Protein AF-A0A0E3PQ70-F1 (afdb_monomer_lite)

Secondary structure (DSSP, 8-state):
--HHHHHHHHHH-HHHHHHHHHHHHHHHHHHHHHHHHHHHHHHHHHHHHHHHHHHHHHHHHHHHHHHHHHHHHHHHHHHHHHHHHHHHHHHHHHHHHHHHHHHHHHHHHHHHHHHHHHTTSPPPS--------------------S-SSTTSPP---PPPSS-S--------B-TTT--B-TTSPP-----------------------EEE-TTT--EEEPPPPTTS----S----------------PPP-----------

Organism: NCBI:txid1434118

Radius of gyration: 47.52 Å; chains: 1; bounding box: 136×73×127 Å

Foldseek 3Di:
DDPVVVVVVCVVCVPVVVVVVVVVVVVVVVVVVVVVVVVVVVVVVVVVVVVVVVVVVVVVVVVVVVVVVVVVVVVVVVVVVVVVVVVVVVVVVVVVVVVVVVVVVVVVVVVVVVVVVVVPPDDPDDDDDDDDDDDDDDDDDPPDDPDDDPPDDDDDPDDDPDDPDDDDDADQADPPPRDGCRPPDDPDDDDDDDDDDDDDDDDDDDDWDWDQDPPPRDIDIGDDDPVDDDPPDPPPDPDDDDDDDDDDDDDDDDDDDDDDDDD

Sequence (263 aa):
MKREEILTLYHSNPDSIASYIEDFEFRYKALEFRYKVLEFRYKVLEFRYKVLESQNIEFRERISELESQVKFKDARIEALESQVKYKDARIEALESQAIEFQERINELESLLNQNIQSNKKPPSTGTFIEKKPKTGSSQEGSSKRPGGQKGHPGSTLNQVEDPDEIIFHRLHKCRCCGRNIEESEAIGYKTRQEFNIVVMRKVTEHRAEIKKCPYCNCKNKADFPKSKLRWRTPLQATGYVRATAQNSVEVDNNPKQLSLSRN

InterPro domains:
  IPR045618 Domain of unknown function DUF6444 [PF20042] (88-156)
  IPR052344 Transposase-related protein [PTHR33678] (87-227)

Structure (mmCIF, N/CA/C/O backbone):
data_AF-A0A0E3PQ70-F1
#
_entry.id   AF-A0A0E3PQ70-F1
#
loop_
_atom_site.group_PDB
_atom_site.id
_atom_site.type_symbol
_atom_site.label_atom_id
_atom_site.label_alt_id
_atom_site.label_comp_id
_atom_site.label_asym_id
_atom_site.label_entity_id
_atom_site.label_seq_id
_atom_site.pdbx_PDB_ins_code
_atom_site.Cartn_x
_atom_site.Cartn_y
_atom_site.Cartn_z
_atom_site.occupancy
_atom_site.B_iso_or_equiv
_atom_site.auth_seq_id
_atom_site.auth_comp_id
_atom_site.auth_asym_id
_atom_site.auth_atom_id
_atom_site.pdbx_PDB_model_num
ATOM 1 N N . MET A 1 1 ? 64.245 -0.317 -41.677 1.00 56.38 1 MET A N 1
ATOM 2 C CA . MET A 1 1 ? 64.470 -1.035 -42.948 1.00 56.38 1 MET A CA 1
ATOM 3 C C . MET A 1 1 ? 64.709 -0.007 -44.033 1.00 56.38 1 MET A C 1
ATOM 5 O O . MET A 1 1 ? 63.913 0.922 -44.145 1.00 56.38 1 MET A O 1
ATOM 9 N N . LYS A 1 2 ? 65.828 -0.102 -44.753 1.00 76.38 2 LYS A N 1
ATOM 10 C CA . LYS A 1 2 ? 66.141 0.825 -45.852 1.00 76.38 2 LYS A CA 1
ATOM 11 C C . LYS A 1 2 ? 65.307 0.442 -47.084 1.00 76.38 2 LYS A C 1
ATOM 13 O O . LYS A 1 2 ? 64.963 -0.721 -47.259 1.00 76.38 2 LYS A O 1
ATOM 18 N N . ARG A 1 3 ? 64.968 1.414 -47.940 1.00 75.75 3 ARG A N 1
ATOM 19 C CA . ARG A 1 3 ? 64.109 1.229 -49.134 1.00 75.75 3 ARG A CA 1
ATOM 20 C C . ARG A 1 3 ? 64.567 0.076 -50.037 1.00 75.75 3 ARG A C 1
ATOM 22 O O . ARG A 1 3 ? 63.737 -0.644 -50.576 1.00 75.75 3 ARG A O 1
ATOM 29 N N . GLU A 1 4 ? 65.876 -0.097 -50.173 1.00 77.38 4 GLU A N 1
ATOM 30 C CA . GLU A 1 4 ? 66.473 -1.122 -51.033 1.00 77.38 4 GLU A CA 1
ATOM 31 C C . GLU A 1 4 ? 66.257 -2.545 -50.493 1.00 77.38 4 GLU A C 1
ATOM 33 O O . GLU A 1 4 ? 65.966 -3.447 -51.269 1.00 77.38 4 GLU A O 1
ATOM 38 N N . GLU A 1 5 ? 66.275 -2.737 -49.170 1.00 70.94 5 GLU A N 1
ATOM 39 C CA . GLU A 1 5 ? 66.019 -4.032 -48.510 1.00 70.94 5 GLU A CA 1
ATOM 40 C C . GLU A 1 5 ? 64.545 -4.461 -48.622 1.00 70.94 5 GLU A C 1
ATOM 42 O O . GLU A 1 5 ? 64.228 -5.646 -48.675 1.00 70.94 5 GLU A O 1
ATOM 47 N N . ILE A 1 6 ? 63.625 -3.492 -48.671 1.00 68.19 6 ILE A N 1
ATOM 48 C CA . ILE A 1 6 ? 62.189 -3.743 -48.868 1.00 68.19 6 ILE A CA 1
ATOM 49 C C . ILE A 1 6 ? 61.919 -4.216 -50.299 1.00 68.19 6 ILE A C 1
ATOM 51 O O . ILE A 1 6 ? 61.139 -5.142 -50.506 1.00 68.19 6 ILE A O 1
ATOM 55 N N . LEU A 1 7 ? 62.570 -3.594 -51.285 1.00 70.62 7 LEU A N 1
ATOM 56 C CA . LEU A 1 7 ? 62.390 -3.921 -52.700 1.00 70.62 7 LEU A CA 1
ATOM 57 C C . LEU A 1 7 ? 62.962 -5.300 -53.051 1.00 70.62 7 LEU A C 1
ATOM 59 O O . LEU A 1 7 ? 62.340 -6.041 -53.810 1.00 70.62 7 LEU A O 1
ATOM 63 N N . THR A 1 8 ? 64.100 -5.686 -52.466 1.00 71.62 8 THR A N 1
ATOM 64 C CA . THR A 1 8 ? 64.669 -7.029 -52.665 1.00 71.62 8 THR A CA 1
ATOM 65 C C . THR A 1 8 ? 63.776 -8.121 -52.074 1.00 71.62 8 THR A C 1
ATOM 67 O O . THR A 1 8 ? 63.528 -9.127 -52.738 1.00 71.62 8 THR A O 1
ATOM 70 N N . LEU A 1 9 ? 63.213 -7.915 -50.879 1.00 65.19 9 LEU A N 1
ATOM 71 C CA . LEU A 1 9 ? 62.226 -8.825 -50.282 1.00 65.19 9 LEU A CA 1
ATOM 72 C C . LEU A 1 9 ? 60.923 -8.900 -51.098 1.00 65.19 9 LEU A C 1
ATOM 74 O O . LEU A 1 9 ? 60.371 -9.987 -51.262 1.00 65.19 9 LEU A O 1
ATOM 78 N N . TYR A 1 10 ? 60.475 -7.774 -51.662 1.00 67.94 10 TYR A N 1
ATOM 79 C CA . TYR A 1 10 ? 59.279 -7.696 -52.507 1.00 67.94 10 TYR A CA 1
ATOM 80 C C . TYR A 1 10 ? 59.408 -8.506 -53.803 1.00 67.94 10 TYR A C 1
ATOM 82 O O . TYR A 1 10 ? 58.489 -9.228 -54.180 1.00 67.94 10 TYR A O 1
ATOM 90 N N . HIS A 1 11 ? 60.569 -8.445 -54.457 1.00 73.19 11 HIS A N 1
ATOM 91 C CA . HIS A 1 11 ? 60.837 -9.218 -55.672 1.00 73.19 11 HIS A CA 1
ATOM 92 C C . HIS A 1 11 ? 61.123 -10.705 -55.411 1.00 73.19 11 HIS A C 1
ATOM 94 O O . HIS A 1 11 ? 60.985 -11.511 -56.326 1.00 73.19 11 HIS A O 1
ATOM 100 N N . SER A 1 12 ? 61.492 -11.077 -54.181 1.00 75.69 12 SER A N 1
ATOM 101 C CA . SER A 1 12 ? 61.818 -12.464 -53.814 1.00 75.69 12 SER A CA 1
ATOM 102 C C . SER A 1 12 ? 60.594 -13.307 -53.436 1.00 75.69 12 SER A C 1
ATOM 104 O O . SER A 1 12 ? 60.670 -14.529 -53.489 1.00 75.69 12 SER A O 1
ATOM 106 N N . ASN A 1 13 ? 59.487 -12.681 -53.016 1.00 78.25 13 ASN A N 1
ATOM 107 C CA . ASN A 1 13 ? 58.268 -13.378 -52.575 1.00 78.25 13 ASN A CA 1
ATOM 108 C C . ASN A 1 13 ? 56.984 -12.533 -52.790 1.00 78.25 13 ASN A C 1
ATOM 110 O O . ASN A 1 13 ? 56.260 -12.240 -51.832 1.00 78.25 13 ASN A O 1
ATOM 114 N N . PRO A 1 14 ? 56.678 -12.120 -54.035 1.00 78.00 14 PRO A N 1
ATOM 115 C CA . PRO A 1 14 ? 55.556 -11.223 -54.327 1.00 78.00 14 PRO A CA 1
ATOM 116 C C . PRO A 1 14 ? 54.187 -11.825 -53.964 1.00 78.00 14 PRO A C 1
ATOM 118 O O . PRO A 1 14 ? 53.350 -11.121 -53.401 1.00 78.00 14 PRO A O 1
ATOM 121 N N . ASP A 1 15 ? 53.982 -13.127 -54.190 1.00 81.94 15 ASP A N 1
ATOM 122 C CA . ASP A 1 15 ? 52.704 -13.808 -53.919 1.00 81.94 15 ASP A CA 1
ATOM 123 C C . ASP A 1 15 ? 52.388 -13.893 -52.418 1.00 81.94 15 ASP A C 1
ATOM 125 O O . ASP A 1 15 ? 51.246 -13.721 -51.994 1.00 81.94 15 ASP A O 1
ATOM 129 N N . SER A 1 16 ? 53.416 -14.102 -51.589 1.00 82.44 16 SER A N 1
ATOM 130 C CA . SER A 1 16 ? 53.280 -14.115 -50.128 1.00 82.44 16 SER A CA 1
ATOM 131 C C . SER A 1 16 ? 52.869 -12.736 -49.607 1.00 82.44 16 SER A C 1
ATOM 133 O O . SER A 1 16 ? 51.944 -12.614 -48.807 1.00 82.44 16 SER A O 1
ATOM 135 N N . ILE A 1 17 ? 53.496 -11.673 -50.123 1.00 82.38 17 ILE A N 1
ATOM 136 C CA . ILE A 1 17 ? 53.169 -10.289 -49.755 1.00 82.38 17 ILE A CA 1
ATOM 137 C C . ILE A 1 17 ? 51.755 -9.916 -50.216 1.00 82.38 17 ILE A C 1
ATOM 139 O O . ILE A 1 17 ? 51.023 -9.296 -49.446 1.00 82.38 17 ILE A O 1
ATOM 143 N N . ALA A 1 18 ? 51.346 -10.324 -51.421 1.00 82.81 18 ALA A N 1
ATOM 144 C CA . ALA A 1 18 ? 49.982 -10.129 -51.909 1.00 82.81 18 ALA A CA 1
ATOM 145 C C . ALA A 1 18 ? 48.948 -10.829 -51.008 1.00 82.81 18 ALA A C 1
ATOM 147 O O . ALA A 1 18 ? 47.982 -10.196 -50.586 1.00 82.81 18 ALA A O 1
ATOM 148 N N . SER A 1 19 ? 49.200 -12.083 -50.613 1.00 86.06 19 SER A N 1
ATOM 149 C CA . SER A 1 19 ? 48.334 -12.829 -49.690 1.00 86.06 19 SER A CA 1
ATOM 150 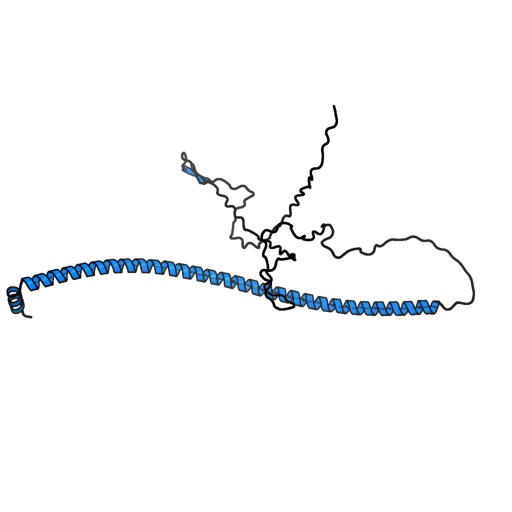C C . SER A 1 19 ? 48.220 -12.164 -48.312 1.00 86.06 19 SER A C 1
ATOM 152 O O . SER A 1 19 ? 47.121 -12.074 -47.761 1.00 86.06 19 SER A O 1
ATOM 154 N N . TYR A 1 20 ? 49.322 -11.638 -47.764 1.00 88.62 20 TYR A N 1
ATOM 155 C CA . TYR A 1 20 ? 49.274 -10.869 -46.517 1.00 88.62 20 TYR A CA 1
ATOM 156 C C . TYR A 1 20 ? 48.443 -9.593 -46.661 1.00 88.62 20 TYR A C 1
ATOM 158 O O . TYR A 1 20 ? 47.670 -9.277 -45.760 1.00 88.62 20 TYR A O 1
ATOM 166 N N . ILE A 1 21 ? 48.581 -8.861 -47.770 1.00 87.75 21 ILE A N 1
ATOM 167 C CA . ILE A 1 21 ? 47.795 -7.646 -48.027 1.00 87.75 21 ILE A CA 1
ATOM 168 C C . ILE A 1 21 ? 46.300 -7.982 -48.104 1.00 87.75 21 ILE A C 1
ATOM 170 O O . ILE A 1 21 ? 45.506 -7.323 -47.435 1.00 87.75 21 ILE A O 1
ATOM 174 N N . GLU A 1 22 ? 45.919 -9.034 -48.831 1.00 90.50 22 GLU A N 1
ATOM 175 C CA . GLU A 1 22 ? 44.524 -9.487 -48.920 1.00 90.50 22 GLU A CA 1
ATOM 176 C C . GLU A 1 22 ? 43.950 -9.898 -47.551 1.00 90.50 22 GLU A C 1
ATOM 178 O O . GLU A 1 22 ? 42.831 -9.509 -47.201 1.00 90.50 22 GLU A O 1
ATOM 183 N N . ASP A 1 23 ? 44.720 -10.624 -46.732 1.00 94.06 23 ASP A N 1
ATOM 184 C CA . ASP A 1 23 ? 44.327 -10.974 -45.359 1.00 94.06 23 ASP A CA 1
ATOM 185 C C . ASP A 1 23 ? 44.177 -9.722 -44.475 1.00 94.06 23 ASP A C 1
ATOM 187 O O . ASP A 1 23 ? 43.203 -9.589 -43.727 1.00 94.06 23 ASP A O 1
ATOM 191 N N . PHE A 1 24 ? 45.087 -8.748 -44.586 1.00 93.19 24 PHE A N 1
ATOM 192 C CA . PHE A 1 24 ? 44.971 -7.477 -43.868 1.00 93.19 24 PHE A CA 1
ATOM 193 C C . PHE A 1 24 ? 43.739 -6.675 -44.296 1.00 93.19 24 PHE A C 1
ATOM 195 O O . PHE A 1 24 ? 43.042 -6.136 -43.432 1.00 93.19 24 PHE A O 1
ATOM 202 N N . GLU A 1 25 ? 43.424 -6.624 -45.589 1.00 93.81 25 GLU A N 1
ATOM 203 C CA . GLU A 1 25 ? 42.209 -5.978 -46.087 1.00 93.81 25 GLU A CA 1
ATOM 204 C C . GLU A 1 25 ? 40.944 -6.663 -45.562 1.00 93.81 25 GLU A C 1
ATOM 206 O O . GLU A 1 25 ? 40.000 -5.988 -45.134 1.00 93.81 25 GLU A O 1
ATOM 211 N N . PHE A 1 26 ? 40.924 -7.998 -45.538 1.00 95.62 26 PHE A N 1
ATOM 212 C CA . PHE A 1 26 ? 39.814 -8.763 -44.978 1.00 95.62 26 PHE A CA 1
ATOM 213 C C . PHE A 1 26 ? 39.626 -8.466 -43.484 1.00 95.62 26 PHE A C 1
ATOM 215 O O . PHE A 1 26 ? 38.514 -8.166 -43.037 1.00 95.62 26 PHE A O 1
ATOM 222 N N . ARG A 1 27 ? 40.717 -8.469 -42.709 1.00 96.81 27 ARG A N 1
ATOM 223 C CA . ARG A 1 27 ? 40.697 -8.133 -41.277 1.00 96.81 27 ARG A CA 1
ATOM 224 C C . ARG A 1 27 ? 40.255 -6.695 -41.029 1.00 96.81 27 ARG A C 1
ATOM 226 O O . ARG A 1 27 ? 39.493 -6.460 -40.091 1.00 96.81 27 ARG A O 1
ATOM 233 N N . TYR A 1 28 ? 40.687 -5.747 -41.860 1.00 95.38 28 TYR A N 1
ATOM 234 C CA . TYR A 1 28 ? 40.272 -4.349 -41.759 1.00 95.38 28 TYR A CA 1
ATOM 235 C C . TYR A 1 28 ? 38.766 -4.199 -41.998 1.00 95.38 28 TYR A C 1
ATOM 237 O O . TYR A 1 28 ? 38.072 -3.614 -41.167 1.00 95.38 28 TYR A O 1
ATOM 245 N N . LYS A 1 29 ? 38.231 -4.820 -43.058 1.00 95.56 29 LYS A N 1
ATOM 246 C CA . LYS A 1 29 ? 36.783 -4.842 -43.334 1.00 95.56 29 LYS A CA 1
ATOM 247 C C . LYS A 1 29 ? 35.993 -5.490 -42.193 1.00 95.56 29 LYS A C 1
ATOM 249 O O . LYS A 1 29 ? 34.950 -4.976 -41.786 1.00 95.56 29 LYS A O 1
ATOM 254 N N . ALA A 1 30 ? 36.499 -6.588 -41.629 1.00 96.25 30 ALA A N 1
ATOM 255 C CA . ALA A 1 30 ? 35.881 -7.240 -40.476 1.00 96.25 30 ALA A CA 1
ATOM 256 C C . ALA A 1 30 ? 35.888 -6.342 -39.224 1.00 96.25 30 ALA A C 1
ATOM 258 O O . ALA A 1 30 ? 34.899 -6.297 -38.486 1.00 96.25 30 ALA A O 1
ATOM 259 N N . LEU A 1 31 ? 36.976 -5.603 -38.980 1.00 96.69 31 LEU A N 1
ATOM 260 C CA . LEU A 1 31 ? 37.083 -4.657 -37.869 1.00 96.69 31 LEU A CA 1
ATOM 261 C C . LEU A 1 31 ? 36.134 -3.466 -38.047 1.00 96.69 31 LEU A C 1
ATOM 263 O O . LEU A 1 31 ? 35.458 -3.082 -37.093 1.00 96.69 31 LEU A O 1
ATOM 267 N N . GLU A 1 32 ? 36.025 -2.935 -39.264 1.00 96.81 32 GLU A N 1
ATOM 268 C CA . GLU A 1 32 ? 35.090 -1.861 -39.602 1.00 96.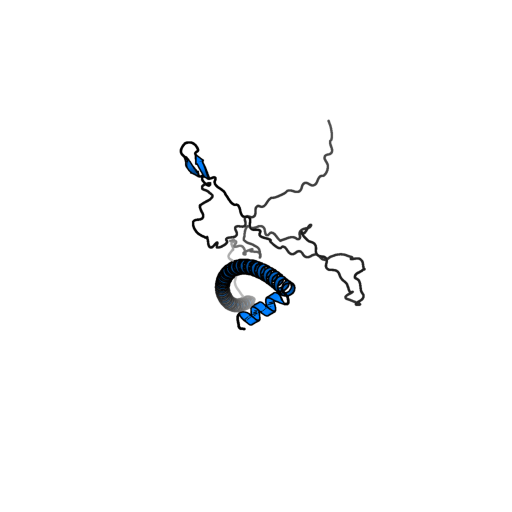81 32 GLU A CA 1
ATOM 269 C C . GLU A 1 32 ? 33.636 -2.293 -39.349 1.00 96.81 32 GLU A C 1
ATOM 271 O O . GLU A 1 32 ? 32.853 -1.562 -38.736 1.00 96.81 32 GLU A O 1
ATOM 276 N N . PHE A 1 33 ? 33.278 -3.523 -39.733 1.00 97.50 33 PHE A N 1
ATOM 277 C CA . PHE A 1 33 ? 31.961 -4.083 -39.431 1.00 97.50 33 PHE A CA 1
ATOM 278 C C . PHE A 1 33 ? 31.729 -4.225 -37.919 1.00 97.50 33 PHE A C 1
ATOM 280 O O . PHE A 1 33 ? 30.685 -3.815 -37.407 1.00 97.50 33 PHE A O 1
ATOM 287 N N . ARG A 1 34 ? 32.710 -4.753 -37.173 1.00 97.75 34 ARG A N 1
ATOM 288 C CA . ARG A 1 34 ? 32.624 -4.866 -35.705 1.00 97.75 34 ARG A CA 1
ATOM 289 C C . ARG A 1 34 ? 32.454 -3.507 -35.034 1.00 97.75 34 ARG A C 1
ATOM 291 O O . ARG A 1 34 ? 31.681 -3.412 -34.082 1.00 97.75 34 ARG A O 1
ATOM 298 N N . TYR A 1 35 ? 33.136 -2.476 -35.528 1.00 97.50 35 TYR A N 1
ATOM 299 C CA . TYR A 1 35 ? 32.994 -1.111 -35.033 1.00 97.50 35 TYR A CA 1
ATOM 300 C C . TYR A 1 35 ? 31.564 -0.594 -35.230 1.00 97.50 35 TYR A C 1
ATOM 302 O O . TYR A 1 35 ? 30.949 -0.141 -34.267 1.00 97.50 35 TYR A O 1
ATOM 310 N N . LYS A 1 36 ? 30.981 -0.776 -36.424 1.00 95.81 36 LYS A N 1
ATOM 311 C CA . LYS A 1 36 ? 29.580 -0.399 -36.706 1.00 95.81 36 LYS A CA 1
ATOM 312 C C . LYS A 1 36 ? 28.588 -1.119 -35.788 1.00 95.81 36 LYS A C 1
ATOM 314 O O . LYS A 1 36 ? 27.659 -0.507 -35.262 1.00 95.81 36 LYS A O 1
ATOM 319 N N . VAL A 1 37 ? 28.798 -2.414 -35.539 1.00 97.12 37 VAL A N 1
ATOM 320 C CA . VAL A 1 37 ? 27.966 -3.186 -34.598 1.00 97.12 37 VAL A CA 1
ATOM 321 C C . VAL A 1 37 ? 28.108 -2.660 -33.167 1.00 97.12 37 VAL A C 1
ATOM 323 O O . VAL A 1 37 ? 27.110 -2.563 -32.449 1.00 97.12 37 VAL A O 1
ATOM 326 N N . LEU A 1 38 ? 29.325 -2.322 -32.732 1.00 96.75 38 LEU A N 1
ATOM 327 C CA . LEU A 1 38 ? 29.571 -1.783 -31.394 1.00 96.75 38 LEU A CA 1
ATOM 328 C C . LEU A 1 38 ? 28.926 -0.405 -31.213 1.00 96.75 38 LEU A C 1
ATOM 330 O O . LEU A 1 38 ? 28.305 -0.161 -30.182 1.00 96.75 38 LEU A O 1
ATOM 334 N N . GLU A 1 39 ? 29.007 0.454 -32.227 1.00 96.50 39 GLU A N 1
ATOM 335 C CA . GLU A 1 39 ? 28.350 1.760 -32.240 1.00 96.50 39 GLU A CA 1
ATOM 336 C C . GLU A 1 39 ? 26.826 1.616 -32.103 1.00 96.50 39 GLU A C 1
ATOM 338 O O . GLU A 1 39 ? 26.195 2.299 -31.294 1.00 96.50 39 GLU A O 1
ATOM 343 N N . PHE A 1 40 ? 26.223 0.668 -32.829 1.00 97.06 40 PHE A N 1
ATOM 344 C CA . PHE A 1 40 ? 24.798 0.374 -32.691 1.00 97.06 40 PHE A CA 1
ATOM 345 C C . PHE A 1 40 ? 24.448 -0.129 -31.284 1.00 97.06 40 PHE A C 1
ATOM 347 O O . PHE A 1 40 ? 23.497 0.352 -30.667 1.00 97.06 40 PHE A O 1
ATOM 354 N N . ARG A 1 41 ? 25.238 -1.062 -30.737 1.00 97.69 41 ARG A N 1
ATOM 355 C CA . ARG A 1 41 ? 25.044 -1.570 -29.369 1.00 97.69 41 ARG A CA 1
ATOM 356 C C . ARG A 1 41 ? 25.147 -0.461 -28.328 1.00 97.69 41 ARG A C 1
ATOM 358 O O . ARG A 1 41 ? 24.344 -0.449 -27.401 1.00 97.69 41 ARG A O 1
ATOM 365 N N . TYR A 1 42 ? 26.090 0.466 -28.492 1.00 96.75 42 TYR A N 1
ATOM 366 C CA . TYR A 1 42 ? 26.238 1.620 -27.610 1.00 96.75 42 TYR A CA 1
ATOM 367 C C . TYR A 1 42 ? 24.976 2.490 -27.617 1.00 96.75 42 TYR A C 1
ATOM 369 O O . TYR A 1 42 ? 24.441 2.781 -26.551 1.00 96.75 42 TYR A O 1
ATOM 377 N N . LYS A 1 43 ? 24.426 2.800 -28.799 1.00 95.75 43 LYS A N 1
ATOM 378 C CA . LYS A 1 43 ? 23.174 3.571 -28.928 1.00 95.75 43 LYS A CA 1
ATOM 379 C C . LYS A 1 43 ? 21.988 2.879 -28.249 1.00 95.75 43 LYS A C 1
ATOM 381 O O . LYS A 1 43 ? 21.201 3.523 -27.558 1.00 95.75 43 LYS A O 1
ATOM 386 N N . VAL A 1 44 ? 21.870 1.558 -28.398 1.00 97.19 44 VAL A N 1
ATOM 387 C CA . VAL A 1 44 ? 20.828 0.776 -27.709 1.00 97.19 44 VAL A CA 1
ATOM 388 C C . VAL A 1 44 ? 21.021 0.812 -26.191 1.00 97.19 44 VAL A C 1
ATOM 390 O O . VAL A 1 44 ? 20.048 0.957 -25.450 1.00 97.19 44 VAL A O 1
ATOM 393 N N . LEU A 1 45 ? 22.264 0.695 -25.715 1.00 96.00 45 LEU A N 1
ATOM 394 C CA . LEU A 1 45 ? 22.579 0.739 -24.288 1.00 96.00 45 LEU A CA 1
ATOM 395 C C . LEU A 1 45 ? 22.264 2.113 -23.685 1.00 96.00 45 LEU A C 1
ATOM 397 O O . LEU A 1 45 ? 21.692 2.185 -22.602 1.00 96.00 45 LEU A O 1
ATOM 401 N N . GLU A 1 46 ? 22.581 3.188 -24.405 1.00 97.06 46 GLU A N 1
ATOM 402 C CA . GLU A 1 46 ? 22.268 4.563 -24.017 1.00 97.06 46 GLU A CA 1
ATOM 403 C C . GLU A 1 46 ? 20.752 4.775 -23.904 1.00 97.06 46 GLU A C 1
ATOM 405 O O . GLU A 1 46 ? 20.266 5.343 -22.924 1.00 97.06 46 GLU A O 1
ATOM 410 N N . PHE A 1 47 ? 19.979 4.258 -24.863 1.00 97.62 47 PHE A N 1
ATOM 411 C CA . PHE A 1 47 ? 18.520 4.298 -24.788 1.00 97.62 47 PHE A CA 1
ATOM 412 C C . PHE A 1 47 ? 17.994 3.524 -23.573 1.00 97.62 47 PHE A C 1
ATOM 414 O O . PHE A 1 47 ? 17.174 4.037 -22.812 1.00 97.62 47 PHE A O 1
ATOM 421 N N . ARG A 1 48 ? 18.504 2.307 -23.342 1.00 98.12 48 ARG A N 1
ATOM 422 C CA . ARG A 1 48 ? 18.130 1.496 -22.176 1.00 98.12 48 ARG A CA 1
ATOM 423 C C . ARG A 1 48 ? 18.472 2.199 -20.862 1.00 98.12 48 ARG A C 1
ATOM 425 O O . ARG A 1 48 ? 17.677 2.132 -19.928 1.00 98.12 48 ARG A O 1
ATOM 432 N N . TYR A 1 49 ? 19.617 2.874 -20.795 1.00 96.50 49 TYR A N 1
ATOM 433 C CA . TYR A 1 49 ? 20.019 3.657 -19.631 1.00 96.50 49 TYR A CA 1
ATOM 434 C C . TYR A 1 49 ? 19.009 4.772 -19.338 1.00 96.50 49 TYR A C 1
ATOM 436 O O . TYR A 1 49 ? 18.515 4.850 -18.219 1.00 96.50 49 TYR A O 1
ATOM 444 N N . LYS A 1 50 ? 18.606 5.548 -20.353 1.00 95.75 50 LYS A N 1
ATOM 445 C CA . LYS A 1 50 ? 17.601 6.620 -20.205 1.00 95.75 50 LYS A CA 1
ATOM 446 C C . LYS A 1 50 ? 16.246 6.100 -19.716 1.00 95.75 50 LYS A C 1
ATOM 448 O O . LYS A 1 50 ? 15.598 6.732 -18.881 1.00 95.75 50 LYS A O 1
ATOM 453 N N . VAL A 1 51 ? 15.818 4.935 -20.207 1.00 97.38 51 VAL A N 1
ATOM 454 C CA . VAL A 1 51 ? 14.578 4.290 -19.742 1.00 97.38 51 VAL A CA 1
ATOM 455 C C . VAL A 1 51 ? 14.694 3.882 -18.272 1.00 97.38 51 VAL A C 1
ATOM 457 O O . VAL A 1 51 ? 13.806 4.200 -17.485 1.00 97.38 51 VAL A O 1
ATOM 460 N N . LEU A 1 52 ? 15.792 3.225 -17.883 1.00 95.69 52 LEU A N 1
ATOM 461 C CA . LEU A 1 52 ? 16.028 2.819 -16.492 1.00 95.69 52 LEU A CA 1
ATOM 462 C C . LEU A 1 52 ? 16.141 4.022 -15.550 1.00 95.69 52 LEU A C 1
ATOM 464 O O . LEU A 1 52 ? 15.667 3.971 -14.418 1.00 95.69 52 LEU A O 1
ATOM 468 N N . GLU A 1 53 ? 16.757 5.111 -15.999 1.00 96.88 53 GLU A N 1
ATOM 469 C CA . GLU A 1 53 ? 16.850 6.353 -15.235 1.00 96.88 53 GLU A CA 1
ATOM 470 C C . GLU A 1 53 ? 15.463 6.954 -14.983 1.00 96.88 53 GLU A C 1
ATOM 472 O O . GLU A 1 53 ? 15.130 7.267 -13.840 1.00 96.88 53 GLU A O 1
ATOM 477 N N . SER A 1 54 ? 14.618 7.001 -16.016 1.00 93.88 54 SER A N 1
ATOM 478 C CA . SER A 1 54 ? 13.230 7.468 -15.903 1.00 93.88 54 SER A CA 1
ATOM 479 C C . SER A 1 54 ? 12.414 6.600 -14.935 1.00 93.88 54 SER A C 1
ATOM 481 O O . SER A 1 54 ? 11.726 7.125 -14.063 1.00 93.88 54 SER A O 1
ATOM 483 N N . GLN A 1 55 ? 12.549 5.272 -15.019 1.00 97.25 55 GLN A N 1
ATOM 484 C CA . GLN A 1 55 ? 11.887 4.338 -14.098 1.00 97.25 55 GLN A CA 1
ATOM 485 C C . GLN A 1 55 ? 12.349 4.523 -12.647 1.00 97.25 55 GLN A C 1
ATOM 487 O O . GLN A 1 55 ? 11.540 4.499 -11.724 1.00 97.25 55 GLN A O 1
ATOM 492 N N . ASN A 1 56 ? 13.644 4.752 -12.420 1.00 95.00 56 ASN A N 1
ATOM 493 C CA . ASN A 1 56 ? 14.168 5.011 -11.078 1.00 95.00 56 ASN A CA 1
ATOM 494 C C . ASN A 1 56 ? 13.673 6.337 -10.486 1.00 95.00 56 ASN A C 1
ATOM 496 O O . ASN A 1 56 ? 13.639 6.483 -9.264 1.00 95.00 56 ASN A O 1
ATOM 500 N N . ILE A 1 57 ? 13.337 7.325 -11.317 1.00 96.31 57 ILE A N 1
ATOM 501 C CA . ILE A 1 57 ? 12.704 8.567 -10.855 1.00 96.31 57 ILE A CA 1
ATOM 502 C C . ILE A 1 57 ? 11.266 8.272 -10.418 1.00 96.31 57 ILE A C 1
ATOM 504 O O . ILE A 1 57 ? 10.907 8.588 -9.287 1.00 96.31 57 ILE A O 1
ATOM 508 N N . GLU A 1 58 ? 10.493 7.567 -11.245 1.00 97.62 58 GLU A N 1
ATOM 509 C CA . GLU A 1 58 ? 9.115 7.172 -10.925 1.00 97.62 58 GLU A CA 1
ATOM 510 C C . GLU A 1 58 ? 9.035 6.334 -9.637 1.00 97.62 58 GLU A C 1
ATOM 512 O O . GLU A 1 58 ? 8.216 6.601 -8.756 1.00 97.62 58 GLU A O 1
ATOM 517 N N . PHE A 1 59 ? 9.927 5.352 -9.466 1.00 97.50 59 PHE A N 1
ATOM 518 C CA . PHE A 1 59 ? 9.970 4.552 -8.239 1.00 97.50 59 PHE A CA 1
ATOM 519 C C . PHE A 1 59 ? 10.297 5.391 -7.004 1.00 97.50 59 PHE A C 1
ATOM 521 O O . PHE A 1 59 ? 9.717 5.158 -5.944 1.00 97.50 59 PHE A O 1
ATOM 528 N N . ARG A 1 60 ? 11.182 6.387 -7.127 1.00 97.69 60 ARG A N 1
ATOM 529 C CA . ARG A 1 60 ? 11.494 7.306 -6.024 1.00 97.69 60 ARG A CA 1
ATOM 530 C C . ARG A 1 60 ? 10.293 8.163 -5.638 1.00 97.69 60 ARG A C 1
ATOM 532 O O . ARG A 1 60 ? 10.015 8.303 -4.448 1.00 97.69 60 ARG A O 1
ATOM 539 N N . GLU A 1 61 ? 9.550 8.676 -6.613 1.00 97.12 61 GLU A N 1
ATOM 540 C CA . GLU A 1 61 ? 8.306 9.412 -6.358 1.00 97.12 61 GLU A CA 1
ATOM 541 C C . GLU A 1 61 ? 7.264 8.522 -5.674 1.00 97.12 61 GLU A C 1
ATOM 543 O O . GLU A 1 61 ? 6.657 8.922 -4.678 1.00 97.12 61 GLU A O 1
ATOM 548 N N . ARG A 1 62 ? 7.115 7.276 -6.140 1.00 98.25 62 ARG A N 1
ATOM 549 C CA . ARG A 1 62 ? 6.182 6.319 -5.540 1.00 98.25 62 ARG A CA 1
ATOM 550 C C . ARG A 1 62 ? 6.547 5.967 -4.099 1.00 98.25 62 ARG A C 1
ATOM 552 O O . ARG A 1 62 ? 5.653 5.871 -3.260 1.00 98.25 62 ARG A O 1
ATOM 559 N N . ILE A 1 63 ? 7.834 5.785 -3.802 1.00 97.44 63 ILE A N 1
ATOM 560 C CA . ILE A 1 63 ? 8.320 5.563 -2.433 1.00 97.44 63 ILE A CA 1
ATOM 561 C C . ILE A 1 63 ? 7.974 6.768 -1.556 1.00 97.44 63 ILE A C 1
ATOM 563 O O . ILE A 1 63 ? 7.376 6.586 -0.499 1.00 97.44 63 ILE A O 1
ATOM 567 N N . SER A 1 64 ? 8.248 7.989 -2.023 1.00 97.56 64 SER A N 1
ATOM 568 C CA . SER A 1 64 ? 7.936 9.213 -1.275 1.00 97.56 64 SER A CA 1
ATOM 569 C C . SER A 1 64 ? 6.437 9.352 -0.973 1.00 97.56 64 SER A C 1
ATOM 571 O O . SER A 1 64 ? 6.043 9.700 0.144 1.00 97.56 64 SER A O 1
ATOM 573 N N . GLU A 1 65 ? 5.577 9.015 -1.938 1.00 98.12 65 GLU A N 1
ATOM 574 C CA . GLU A 1 65 ? 4.129 9.005 -1.733 1.00 98.12 65 GLU A CA 1
ATOM 575 C C . GLU A 1 65 ? 3.722 7.979 -0.667 1.00 98.12 65 GLU A C 1
ATOM 577 O O . GLU A 1 65 ? 2.979 8.312 0.261 1.00 98.12 65 GLU A O 1
ATOM 582 N N . LEU A 1 66 ? 4.220 6.744 -0.762 1.00 97.88 66 LEU A N 1
ATOM 583 C CA . LEU A 1 66 ? 3.908 5.685 0.199 1.00 97.88 66 LEU A CA 1
ATOM 584 C C . LEU A 1 66 ? 4.386 6.039 1.612 1.00 97.88 66 LEU A C 1
ATOM 586 O O . LEU A 1 66 ? 3.637 5.844 2.569 1.00 97.88 66 LEU A O 1
ATOM 590 N N . GLU A 1 67 ? 5.570 6.631 1.751 1.00 98.25 67 GLU A N 1
ATOM 591 C CA . GLU A 1 67 ? 6.082 7.129 3.031 1.00 98.25 67 GLU A CA 1
ATOM 592 C C . GLU A 1 67 ? 5.161 8.195 3.640 1.00 98.25 67 GLU A C 1
ATOM 594 O O . GLU A 1 67 ? 4.888 8.170 4.842 1.00 98.25 67 GLU A O 1
ATOM 599 N N . SER A 1 68 ? 4.628 9.112 2.825 1.00 97.12 68 SER A N 1
ATOM 600 C CA . SER A 1 68 ? 3.671 10.120 3.299 1.00 97.12 68 SER A CA 1
ATOM 601 C C . SER A 1 68 ? 2.358 9.493 3.787 1.00 97.12 68 SER A C 1
ATOM 603 O O . SER A 1 68 ? 1.806 9.909 4.809 1.00 97.12 68 SER A O 1
ATOM 605 N N . GLN A 1 69 ? 1.883 8.446 3.103 1.00 98.00 69 GLN A N 1
ATOM 606 C CA . GLN A 1 69 ? 0.672 7.727 3.493 1.00 98.00 69 GLN A CA 1
ATOM 607 C C . GLN A 1 69 ? 0.864 6.965 4.803 1.00 98.00 69 GLN A C 1
ATOM 609 O O . GLN A 1 69 ? -0.048 6.951 5.631 1.00 98.00 69 GLN A O 1
ATOM 614 N N . VAL A 1 70 ? 2.029 6.341 4.998 1.00 98.19 70 VAL A N 1
ATOM 615 C CA . VAL A 1 70 ? 2.375 5.652 6.249 1.00 98.19 70 VAL A CA 1
ATOM 616 C C . VAL A 1 70 ? 2.376 6.647 7.407 1.00 98.19 70 VAL A C 1
ATOM 618 O O . VAL A 1 70 ? 1.625 6.446 8.354 1.00 98.19 70 VAL A O 1
ATOM 621 N N . LYS A 1 71 ? 3.051 7.796 7.264 1.00 97.75 71 LYS A N 1
ATOM 622 C CA . LYS A 1 71 ? 3.058 8.854 8.293 1.00 97.75 71 LYS A CA 1
ATOM 623 C C . LYS A 1 71 ? 1.654 9.313 8.694 1.00 97.75 71 LYS A C 1
ATOM 625 O O . LYS A 1 71 ? 1.370 9.497 9.874 1.00 97.75 71 LYS A O 1
ATOM 630 N N . PHE A 1 72 ? 0.757 9.493 7.722 1.00 97.69 72 PHE A N 1
ATOM 631 C CA . PHE A 1 72 ? -0.628 9.871 8.012 1.00 97.69 72 PHE A CA 1
ATOM 632 C C . PHE A 1 72 ? -1.392 8.767 8.759 1.00 97.69 72 PHE A C 1
ATOM 634 O O . PHE A 1 72 ? -2.177 9.054 9.666 1.00 97.69 72 PHE A O 1
ATOM 641 N N . LYS A 1 73 ? -1.181 7.500 8.381 1.00 97.50 73 LYS A N 1
ATOM 642 C CA . LYS A 1 73 ? -1.800 6.356 9.062 1.00 97.50 73 LYS A CA 1
ATOM 643 C C . LYS A 1 73 ? -1.279 6.202 10.488 1.00 97.50 73 LYS A C 1
ATOM 645 O O . LYS A 1 73 ? -2.101 5.973 11.368 1.00 97.50 73 LYS A O 1
ATOM 650 N N . ASP A 1 74 ? 0.012 6.407 10.721 1.00 98.00 74 ASP A N 1
ATOM 651 C CA . ASP A 1 74 ? 0.616 6.342 12.056 1.00 98.00 74 ASP A CA 1
ATOM 652 C C . ASP A 1 74 ? 0.031 7.418 12.978 1.00 98.00 74 ASP A C 1
ATOM 654 O O . ASP A 1 74 ? -0.440 7.107 14.070 1.00 98.00 74 ASP A O 1
ATOM 658 N N . ALA A 1 75 ? -0.089 8.661 12.495 1.00 97.50 75 ALA A N 1
ATOM 659 C CA . ALA A 1 75 ? -0.738 9.738 13.247 1.00 97.50 75 ALA A CA 1
ATOM 660 C C . ALA A 1 75 ? -2.212 9.428 13.570 1.00 97.50 75 ALA A C 1
ATOM 662 O O . ALA A 1 75 ? -2.723 9.763 14.641 1.00 97.50 75 ALA A O 1
ATOM 663 N N . ARG A 1 76 ? -2.925 8.763 12.650 1.00 98.38 76 ARG A N 1
ATOM 664 C CA . ARG A 1 76 ? -4.302 8.315 12.894 1.00 98.38 76 ARG A CA 1
ATOM 665 C C . ARG A 1 76 ? -4.363 7.196 13.935 1.00 98.38 76 ARG A C 1
ATOM 667 O O . ARG A 1 76 ? -5.312 7.181 14.717 1.00 98.38 76 ARG A O 1
ATOM 674 N N . ILE A 1 77 ? -3.412 6.264 13.928 1.00 98.31 77 ILE A N 1
ATOM 675 C CA . ILE A 1 77 ? -3.321 5.197 14.931 1.00 98.31 77 ILE A CA 1
ATOM 676 C C . ILE A 1 77 ? -3.100 5.818 16.310 1.00 98.31 77 ILE A C 1
ATOM 678 O O . ILE A 1 77 ? -3.896 5.558 17.206 1.00 98.31 77 ILE A O 1
ATOM 682 N N . GLU A 1 78 ? -2.135 6.726 16.448 1.00 98.06 78 GLU A N 1
ATOM 683 C CA . GLU A 1 78 ? -1.849 7.418 17.711 1.00 98.06 78 GLU A CA 1
ATOM 684 C C . GLU A 1 78 ? -3.079 8.177 18.246 1.00 98.06 78 GLU A C 1
ATOM 686 O O . GLU A 1 78 ? -3.440 8.079 19.423 1.00 98.06 78 GLU A O 1
ATOM 691 N N . ALA A 1 79 ? -3.804 8.874 17.363 1.00 98.00 79 ALA A N 1
ATOM 692 C CA . ALA A 1 79 ? -5.044 9.549 17.731 1.00 98.00 79 ALA A CA 1
ATOM 693 C C . ALA A 1 79 ? -6.121 8.565 18.228 1.00 98.00 79 ALA A C 1
ATOM 695 O O . ALA A 1 79 ? -6.774 8.823 19.242 1.00 98.00 79 ALA A O 1
ATOM 696 N N . LEU A 1 80 ? -6.305 7.431 17.545 1.00 97.88 80 LEU A N 1
ATOM 697 C CA . LEU A 1 80 ? -7.269 6.404 17.951 1.00 97.88 80 LEU A CA 1
ATOM 698 C C . LEU A 1 80 ? -6.875 5.743 19.275 1.00 97.88 80 LEU A C 1
ATOM 700 O O . LEU A 1 80 ? -7.741 5.545 20.124 1.00 97.88 80 LEU A O 1
ATOM 704 N N . GLU A 1 81 ? -5.592 5.466 19.491 1.00 98.44 81 GLU A N 1
ATOM 705 C CA . GLU A 1 81 ? -5.081 4.930 20.755 1.00 98.44 81 GLU A CA 1
ATOM 706 C C . GLU A 1 81 ? -5.337 5.890 21.920 1.00 98.44 81 GLU A C 1
ATOM 708 O O . GLU A 1 81 ? -5.785 5.464 22.986 1.00 98.44 81 GLU A O 1
ATOM 713 N N . SER A 1 82 ? -5.134 7.198 21.721 1.00 97.56 82 SER A N 1
ATOM 714 C CA . SER A 1 82 ? -5.462 8.201 22.743 1.00 97.56 82 SER A CA 1
ATOM 715 C C . SER A 1 82 ? -6.962 8.229 23.067 1.00 97.56 82 SER A C 1
ATOM 717 O O . SER A 1 82 ? -7.355 8.341 24.230 1.00 97.56 82 SER A O 1
ATOM 719 N N . GLN A 1 83 ? -7.815 8.059 22.051 1.00 98.19 83 GLN A N 1
ATOM 720 C CA . GLN A 1 83 ? -9.262 8.025 22.229 1.00 98.19 83 GLN A CA 1
ATOM 721 C C . GLN A 1 83 ? -9.712 6.771 22.983 1.00 98.19 83 GLN A C 1
ATOM 723 O O . GLN A 1 83 ? -10.623 6.860 23.807 1.00 98.19 83 GLN A O 1
ATOM 728 N N . VAL A 1 84 ? -9.100 5.618 22.699 1.00 98.31 84 VAL A N 1
ATOM 729 C CA . VAL A 1 84 ? -9.359 4.366 23.421 1.00 98.31 84 VAL A CA 1
ATOM 730 C C . VAL A 1 84 ? -8.979 4.533 24.890 1.00 98.31 84 VAL A C 1
ATOM 732 O O . VAL A 1 84 ? -9.853 4.386 25.735 1.00 98.31 84 VAL A O 1
ATOM 735 N N . LYS A 1 85 ? -7.765 5.016 25.191 1.00 98.12 85 LYS A N 1
ATOM 736 C CA . LYS A 1 85 ? -7.328 5.288 26.574 1.00 98.12 85 LYS A CA 1
ATOM 737 C C . LYS A 1 85 ? -8.289 6.206 27.334 1.00 98.12 85 LYS A C 1
ATOM 739 O O . LYS A 1 85 ? -8.621 5.946 28.486 1.00 98.12 85 LYS A O 1
ATOM 744 N N . TYR A 1 86 ? -8.762 7.277 26.692 1.00 97.88 86 TYR A N 1
ATOM 745 C CA . TYR A 1 86 ? -9.745 8.179 27.299 1.00 97.88 86 TYR A CA 1
ATOM 746 C C . TYR A 1 86 ? -11.082 7.481 27.588 1.00 97.88 86 TYR A C 1
ATOM 748 O O . TYR A 1 86 ? -11.696 7.711 28.631 1.00 97.88 86 TYR A O 1
ATOM 756 N N . LYS A 1 87 ? -11.559 6.649 26.656 1.00 97.69 87 LYS A N 1
ATOM 757 C CA . LYS A 1 87 ? -12.808 5.901 26.829 1.00 97.69 87 LYS A CA 1
ATOM 758 C C . LYS A 1 87 ? -12.688 4.854 27.930 1.00 97.69 87 LYS A C 1
ATOM 760 O O . LYS A 1 87 ? -13.627 4.753 28.710 1.00 97.69 87 LYS A O 1
ATOM 765 N N . ASP A 1 88 ? -11.561 4.159 28.026 1.00 98.25 88 ASP A N 1
ATOM 766 C CA . ASP A 1 88 ? -11.313 3.160 29.069 1.00 98.25 88 ASP A CA 1
ATOM 767 C C . ASP A 1 88 ? -11.324 3.814 30.456 1.00 98.25 88 ASP A C 1
ATOM 769 O O . ASP A 1 88 ? -12.107 3.416 31.314 1.00 98.25 88 ASP A O 1
ATOM 773 N N . ALA A 1 89 ? -10.605 4.929 30.633 1.00 97.88 89 ALA A N 1
ATOM 774 C CA . ALA A 1 89 ? -10.629 5.691 31.886 1.00 97.88 89 ALA A CA 1
ATOM 775 C C . ALA A 1 89 ? -12.041 6.189 32.258 1.00 97.88 89 ALA A C 1
ATOM 777 O O . ALA A 1 89 ? -12.421 6.246 33.428 1.00 97.88 89 ALA A O 1
ATOM 778 N N . ARG A 1 90 ? -12.854 6.557 31.258 1.00 98.19 90 ARG A N 1
ATOM 779 C CA . ARG A 1 90 ? -14.250 6.957 31.482 1.00 98.19 90 ARG A CA 1
ATOM 780 C C . ARG A 1 90 ? -15.133 5.772 31.874 1.00 98.19 90 ARG A C 1
ATOM 782 O O . ARG A 1 90 ? -16.050 5.967 32.669 1.00 98.19 90 ARG A O 1
ATOM 789 N N . ILE A 1 91 ? -14.900 4.591 31.306 1.00 98.31 91 ILE A N 1
ATOM 790 C CA . ILE A 1 91 ? -15.612 3.364 31.675 1.00 98.31 91 ILE A CA 1
ATOM 791 C C . ILE A 1 91 ? -15.292 3.014 33.129 1.00 98.31 91 ILE A C 1
ATOM 793 O O . ILE A 1 91 ? -16.227 2.893 33.911 1.00 98.31 91 ILE A O 1
ATOM 797 N N . GLU A 1 92 ? -14.017 2.996 33.519 1.00 98.00 92 GLU A N 1
ATOM 798 C CA . GLU A 1 92 ? -13.593 2.717 34.902 1.00 98.00 92 GLU A CA 1
ATOM 799 C C . GLU A 1 92 ? -14.241 3.675 35.918 1.00 98.00 92 GLU A C 1
ATOM 801 O O . GLU A 1 92 ? -14.733 3.264 36.974 1.00 98.00 92 GLU A O 1
ATOM 806 N N . ALA A 1 93 ? -14.305 4.970 35.587 1.00 97.56 93 ALA A N 1
ATOM 807 C CA . ALA A 1 93 ? -14.952 5.966 36.439 1.00 97.56 93 ALA A CA 1
ATOM 808 C C . ALA A 1 93 ? -16.468 5.734 36.575 1.00 97.56 93 ALA A C 1
ATOM 810 O O . ALA A 1 93 ? -17.025 5.888 37.662 1.00 97.56 93 ALA A O 1
ATOM 811 N N . LEU A 1 94 ? -17.143 5.366 35.481 1.00 97.38 94 LEU A N 1
ATOM 812 C CA . LEU A 1 94 ? -18.575 5.060 35.493 1.00 97.38 94 LEU A CA 1
ATOM 813 C C . LEU A 1 94 ? -18.875 3.751 36.232 1.00 97.38 94 LEU A C 1
ATOM 815 O O . LEU A 1 94 ? -19.872 3.680 36.947 1.00 97.38 94 LEU A O 1
ATOM 819 N N . GLU A 1 95 ? -18.020 2.739 36.095 1.00 98.00 95 GLU A N 1
ATOM 820 C CA . GLU A 1 95 ? -18.122 1.479 36.837 1.00 98.00 95 GLU A CA 1
ATOM 821 C C . GLU A 1 95 ? -17.962 1.711 38.342 1.00 98.00 95 GLU A C 1
ATOM 823 O O . GLU A 1 95 ? -18.761 1.204 39.127 1.00 98.00 95 GLU A O 1
ATOM 828 N N . SER A 1 96 ? -17.014 2.562 38.744 1.00 97.06 96 SER A N 1
ATOM 829 C CA . SER A 1 96 ? -16.830 2.948 40.150 1.00 97.06 96 SER A CA 1
ATOM 830 C C . SER A 1 96 ? -18.075 3.637 40.724 1.00 97.06 96 SER A C 1
ATOM 832 O O . SER A 1 96 ? -18.540 3.278 41.804 1.00 97.06 96 SER A O 1
ATOM 834 N N . GLN A 1 97 ? -18.672 4.576 39.979 1.00 97.75 97 GLN A N 1
ATOM 835 C CA . GLN A 1 97 ? -19.923 5.231 40.387 1.00 97.75 97 GLN A CA 1
ATOM 836 C C . GLN A 1 97 ? -21.098 4.251 40.463 1.00 97.75 97 GLN A C 1
ATOM 838 O O . GLN A 1 97 ? -21.945 4.362 41.347 1.00 97.75 97 GLN A O 1
ATOM 843 N N . ALA A 1 98 ? -21.173 3.287 39.543 1.00 97.38 98 ALA A N 1
ATOM 844 C CA . ALA A 1 98 ? -22.221 2.275 39.563 1.00 97.38 98 ALA A CA 1
ATOM 845 C C . ALA A 1 98 ? -22.131 1.392 40.816 1.00 97.38 98 ALA A C 1
ATOM 847 O O . ALA A 1 98 ? -23.165 1.085 41.410 1.00 97.38 98 ALA A O 1
ATOM 848 N N . ILE A 1 99 ? -20.916 1.031 41.241 1.00 97.75 99 ILE A N 1
ATOM 849 C CA . ILE A 1 99 ? -20.683 0.290 42.487 1.00 97.75 99 ILE A CA 1
ATOM 850 C C . ILE A 1 99 ? -21.135 1.122 43.693 1.00 97.75 99 ILE A C 1
ATOM 852 O O . ILE A 1 99 ? -21.928 0.631 44.493 1.00 97.75 99 ILE A O 1
ATOM 856 N N . GLU A 1 100 ? -20.725 2.391 43.782 1.00 97.31 100 GLU A N 1
ATOM 857 C CA . GLU A 1 100 ? -21.123 3.297 44.873 1.00 97.31 100 GLU A CA 1
ATOM 858 C C . GLU A 1 100 ? -22.652 3.443 44.969 1.00 97.31 100 GLU A C 1
ATOM 860 O O . GLU A 1 100 ? -23.246 3.318 46.043 1.00 97.31 100 GLU A O 1
ATOM 865 N N . PHE A 1 101 ? -23.327 3.656 43.834 1.00 96.56 101 PHE A N 1
ATOM 866 C CA . PHE A 1 101 ? -24.786 3.734 43.813 1.00 96.56 101 PHE A CA 1
ATOM 867 C C . PHE A 1 101 ? -25.447 2.413 44.207 1.00 96.56 101 PHE A C 1
ATOM 869 O O . PHE A 1 101 ? -26.464 2.436 44.903 1.00 96.56 101 PHE A O 1
ATOM 876 N N . GLN A 1 102 ? -24.883 1.271 43.810 1.00 97.50 102 GLN A N 1
ATOM 877 C CA . GLN A 1 102 ? -25.407 -0.037 44.191 1.00 97.50 102 GLN A CA 1
ATOM 878 C C . GLN A 1 102 ? -25.280 -0.282 45.700 1.00 97.50 102 GLN A C 1
ATOM 880 O O . GLN A 1 102 ? -26.226 -0.767 46.321 1.00 97.50 102 GLN A O 1
ATOM 885 N N . GLU A 1 103 ? -24.150 0.087 46.306 1.00 96.50 103 GLU A N 1
ATOM 886 C CA . GLU A 1 103 ? -23.960 0.026 47.758 1.00 96.50 103 GLU A CA 1
ATOM 887 C C . GLU A 1 103 ? -24.979 0.908 48.478 1.00 96.50 103 GLU A C 1
ATOM 889 O O . GLU A 1 103 ? -25.656 0.452 49.404 1.00 96.50 103 GLU A O 1
ATOM 894 N N . ARG A 1 104 ? -25.186 2.137 47.990 1.00 95.94 104 ARG A N 1
ATOM 895 C CA . ARG A 1 104 ? -26.157 3.057 48.583 1.00 95.94 104 ARG A CA 1
ATOM 896 C C . ARG A 1 104 ? -27.594 2.547 48.492 1.00 95.94 104 ARG A C 1
ATOM 898 O O . ARG A 1 104 ? -28.363 2.719 49.438 1.00 95.94 104 ARG A O 1
ATOM 905 N N . ILE A 1 105 ? -27.968 1.924 47.374 1.00 96.44 105 ILE A N 1
ATOM 906 C CA . ILE A 1 105 ? -29.279 1.280 47.217 1.00 96.44 105 ILE A CA 1
ATOM 907 C C . ILE A 1 105 ? -29.432 0.155 48.245 1.00 96.44 105 ILE A C 1
ATOM 909 O O . ILE A 1 105 ? -30.424 0.141 48.971 1.00 96.44 105 ILE A O 1
ATOM 913 N N . ASN A 1 106 ? -28.434 -0.725 48.375 1.00 94.94 106 ASN A N 1
ATOM 914 C CA . ASN A 1 106 ? -28.472 -1.840 49.324 1.00 94.94 106 ASN A CA 1
ATOM 915 C C . ASN A 1 106 ? -28.615 -1.356 50.783 1.00 94.94 106 ASN A C 1
ATOM 917 O O . ASN A 1 106 ? -29.383 -1.930 51.560 1.00 94.94 106 ASN A O 1
ATOM 921 N N . GLU A 1 107 ? -27.914 -0.283 51.167 1.00 95.00 107 GLU A N 1
ATOM 922 C CA . GLU A 1 107 ? -28.060 0.348 52.487 1.00 95.00 107 GLU A CA 1
ATOM 923 C C . GLU A 1 107 ? -29.487 0.856 52.726 1.00 95.00 107 GLU A C 1
ATOM 925 O O . GLU A 1 107 ? -30.090 0.577 53.766 1.00 95.00 107 GLU A O 1
ATOM 930 N N . LEU A 1 108 ? -30.043 1.595 51.761 1.00 93.56 108 LEU A N 1
ATOM 931 C CA . LEU A 1 108 ? -31.390 2.157 51.861 1.00 93.56 108 LEU A CA 1
ATOM 932 C C . LEU A 1 108 ? -32.462 1.060 51.918 1.00 93.56 108 LEU A C 1
ATOM 934 O O . LEU A 1 108 ? -33.400 1.161 52.712 1.00 93.56 108 LEU A O 1
ATOM 938 N N . GLU A 1 109 ? -32.311 -0.006 51.132 1.00 93.38 109 GLU A N 1
ATOM 939 C CA . GLU A 1 109 ? -33.193 -1.176 51.168 1.00 93.38 109 GLU A CA 1
ATOM 940 C C . GLU A 1 109 ? -33.129 -1.901 52.521 1.00 93.38 109 GLU A C 1
ATOM 942 O O . GLU A 1 109 ? -34.166 -2.291 53.067 1.00 93.38 109 GLU A O 1
ATOM 947 N N . SER A 1 110 ? -31.936 -2.035 53.111 1.00 89.44 110 SER A N 1
ATOM 948 C CA . SER A 1 110 ? -31.755 -2.593 54.458 1.00 89.44 110 SER A CA 1
ATOM 949 C C . SER A 1 110 ? -32.487 -1.765 55.521 1.00 89.44 110 SER A C 1
ATOM 951 O O . SER A 1 110 ? -33.265 -2.313 56.309 1.00 89.44 110 SER A O 1
ATOM 953 N N . LEU A 1 111 ? -32.321 -0.437 55.502 1.00 90.06 111 LEU A N 1
ATOM 954 C CA . LEU A 1 111 ? -33.012 0.477 56.421 1.00 90.06 111 LEU A CA 1
ATOM 955 C C . LEU A 1 111 ? -34.538 0.408 56.270 1.00 90.06 111 LEU A C 1
ATOM 957 O O . LEU A 1 111 ? -35.269 0.408 57.266 1.00 90.06 111 LEU A O 1
ATOM 961 N N . LEU A 1 112 ? -35.038 0.321 55.035 1.00 87.88 112 LEU A N 1
ATOM 962 C CA . LEU A 1 112 ? -36.467 0.174 54.770 1.00 87.88 112 LEU A CA 1
ATOM 963 C C . LEU A 1 112 ? -37.007 -1.142 55.348 1.00 87.88 112 LEU A C 1
ATOM 965 O O . LEU A 1 112 ? -38.039 -1.146 56.023 1.00 87.88 112 LEU A O 1
ATOM 969 N N . ASN A 1 113 ? -36.291 -2.248 55.135 1.00 82.19 113 ASN A N 1
ATOM 970 C CA . ASN A 1 113 ? -36.665 -3.558 55.662 1.00 82.19 113 ASN A CA 1
ATOM 971 C C . ASN A 1 113 ? -36.694 -3.580 57.197 1.00 82.19 113 ASN A C 1
ATOM 973 O O . ASN A 1 113 ? -37.620 -4.154 57.777 1.00 82.19 113 ASN A O 1
ATOM 977 N N . GLN A 1 114 ? -35.744 -2.913 57.861 1.00 74.38 114 GLN A N 1
ATOM 978 C CA . GLN A 1 114 ? -35.756 -2.749 59.318 1.00 74.38 114 GLN A CA 1
ATOM 979 C C . GLN A 1 114 ? -37.004 -1.986 59.790 1.00 74.38 114 GLN A C 1
ATOM 981 O O . GLN A 1 114 ? -37.720 -2.478 60.659 1.00 74.38 114 GLN A O 1
ATOM 986 N N . ASN A 1 115 ? -37.341 -0.852 59.165 1.00 69.56 115 ASN A N 1
ATOM 987 C CA . ASN A 1 115 ? -38.535 -0.066 59.514 1.00 69.56 115 ASN A CA 1
ATOM 988 C C . ASN A 1 115 ? -39.856 -0.833 59.307 1.00 69.56 115 ASN A C 1
ATOM 990 O O . ASN A 1 115 ? -40.782 -0.717 60.114 1.00 69.56 115 ASN A O 1
ATOM 994 N N . ILE A 1 116 ? -39.954 -1.653 58.254 1.00 64.31 116 ILE A N 1
ATOM 995 C CA . ILE A 1 116 ? -41.121 -2.520 58.021 1.00 64.31 116 ILE A CA 1
ATOM 996 C C . ILE A 1 116 ? -41.249 -3.576 59.130 1.00 64.31 116 ILE A C 1
ATOM 998 O O . ILE A 1 116 ? -42.363 -3.895 59.547 1.00 64.31 116 ILE A O 1
ATOM 1002 N N . GLN A 1 117 ? -40.134 -4.118 59.629 1.00 58.72 117 GLN A N 1
ATOM 1003 C CA . GLN A 1 117 ? -40.141 -5.075 60.740 1.00 58.72 117 GLN A CA 1
ATOM 1004 C C . GLN A 1 117 ? -40.474 -4.407 62.086 1.00 58.72 117 GLN A C 1
ATOM 1006 O O . GLN A 1 117 ? -41.211 -4.992 62.881 1.00 58.72 117 GLN A O 1
ATOM 1011 N N . SER A 1 118 ? -40.029 -3.169 62.325 1.00 54.69 118 SER A N 1
ATOM 1012 C CA . SER A 1 118 ? -40.364 -2.383 63.525 1.00 54.69 118 SER A CA 1
ATOM 1013 C C . SER A 1 118 ? -41.854 -2.031 63.615 1.00 54.69 118 SER A C 1
ATOM 1015 O O . SER A 1 118 ? -42.423 -2.052 64.705 1.00 54.69 118 SER A O 1
ATOM 1017 N N . ASN A 1 119 ? -42.508 -1.797 62.472 1.00 52.59 119 ASN A N 1
ATOM 1018 C CA . ASN A 1 119 ? -43.946 -1.511 62.380 1.00 52.59 119 ASN A CA 1
ATOM 1019 C C . ASN A 1 119 ? -44.854 -2.759 62.442 1.00 52.59 119 ASN A C 1
ATOM 1021 O O . ASN A 1 119 ? -46.075 -2.627 62.403 1.00 52.59 119 ASN A O 1
ATOM 1025 N N . LYS A 1 120 ? -44.296 -3.976 62.567 1.00 49.69 120 LYS A N 1
ATOM 1026 C CA . LYS A 1 120 ? -45.062 -5.222 62.792 1.00 49.69 120 LYS A CA 1
ATOM 1027 C C . LYS A 1 120 ? -45.294 -5.554 64.276 1.00 49.69 120 LYS A C 1
ATOM 1029 O O . LYS A 1 120 ? -45.791 -6.637 64.581 1.00 49.69 120 LYS A O 1
ATOM 1034 N N . LYS A 1 121 ? -44.982 -4.644 65.206 1.00 42.12 121 LYS A N 1
ATOM 1035 C CA . LYS A 1 121 ? -45.456 -4.727 66.600 1.00 42.12 121 LYS A CA 1
ATOM 1036 C C . LYS A 1 121 ? -46.818 -4.022 66.712 1.00 42.12 121 LYS A C 1
ATOM 1038 O O . LYS A 1 121 ? -46.939 -2.900 66.227 1.00 42.12 121 LYS A O 1
ATOM 1043 N N . PRO A 1 122 ? -47.846 -4.654 67.305 1.00 31.97 122 PRO A N 1
ATOM 1044 C CA . PRO A 1 122 ? -49.190 -4.087 67.331 1.00 31.97 122 PRO A CA 1
ATOM 1045 C C . PRO A 1 122 ? -49.231 -2.849 68.243 1.00 31.97 122 PRO A C 1
ATOM 1047 O O . PRO A 1 122 ? -48.697 -2.910 69.354 1.00 31.97 122 PRO A O 1
ATOM 1050 N N . PRO A 1 123 ? -49.885 -1.745 67.839 1.00 33.84 123 PRO A N 1
ATOM 1051 C CA . PRO A 1 123 ? -50.270 -0.703 68.771 1.00 33.84 123 PRO A CA 1
ATOM 1052 C C . PRO A 1 123 ? -51.561 -1.140 69.471 1.00 33.84 123 PRO A C 1
ATOM 1054 O O . PRO A 1 123 ? -52.588 -1.391 68.837 1.00 33.84 123 PRO A O 1
ATOM 1057 N N . SER A 1 124 ? -51.514 -1.236 70.797 1.00 32.38 124 SER A N 1
ATOM 1058 C CA . SER A 1 124 ? -52.731 -1.237 71.598 1.00 32.38 124 SER A CA 1
ATOM 1059 C C . SER A 1 124 ? -53.436 0.110 71.441 1.00 32.38 124 SER A C 1
ATOM 1061 O O . SER A 1 124 ? -52.854 1.153 71.731 1.00 32.38 124 SER A O 1
ATOM 1063 N N . THR A 1 125 ? -54.731 0.030 71.129 1.00 32.22 125 THR A N 1
ATOM 1064 C CA . THR A 1 125 ? -55.779 1.056 71.292 1.00 32.22 125 THR A CA 1
ATOM 1065 C C . THR A 1 125 ? -55.994 2.038 70.133 1.00 32.22 125 THR A C 1
ATOM 1067 O O . THR A 1 125 ? -55.154 2.879 69.841 1.00 32.22 125 THR A O 1
ATOM 1070 N N . GLY A 1 126 ? -57.221 2.015 69.594 1.00 31.77 126 GLY A N 1
ATOM 1071 C CA . GLY A 1 126 ? -57.929 3.237 69.196 1.00 31.77 126 GLY A CA 1
ATOM 1072 C C . GLY A 1 126 ? -58.076 3.506 67.698 1.00 31.77 126 GLY A C 1
ATOM 1073 O O . GLY A 1 126 ? -57.291 4.230 67.106 1.00 31.77 126 GLY A O 1
ATOM 1074 N N . THR A 1 127 ? -59.142 2.953 67.123 1.00 31.48 127 THR A N 1
ATOM 1075 C CA . THR A 1 127 ? -59.959 3.427 65.985 1.00 31.48 127 THR A CA 1
ATOM 1076 C C . THR A 1 127 ? -59.681 4.846 65.448 1.00 31.48 127 THR A C 1
ATOM 1078 O O . THR A 1 127 ? -59.834 5.801 66.198 1.00 31.48 127 THR A O 1
ATOM 1081 N N . PHE A 1 128 ? -59.481 5.010 64.130 1.00 33.59 128 PHE A N 1
ATOM 1082 C CA . PHE A 1 128 ? -60.512 5.541 63.213 1.00 33.59 128 PHE A CA 1
ATOM 1083 C C . PHE A 1 128 ? -60.110 5.401 61.731 1.00 33.59 128 PHE A C 1
ATOM 1085 O O . PHE A 1 128 ? -58.941 5.448 61.359 1.00 33.59 128 PHE A O 1
ATOM 1092 N N . ILE A 1 129 ? -61.132 5.180 60.908 1.00 46.72 129 ILE A N 1
ATOM 1093 C CA . ILE A 1 129 ? -61.134 4.976 59.456 1.00 46.72 129 ILE A CA 1
ATOM 1094 C C . ILE A 1 129 ? -61.094 6.334 58.751 1.00 46.72 129 ILE A C 1
ATOM 1096 O O . ILE A 1 129 ? -61.849 7.206 59.155 1.00 46.72 129 ILE A O 1
ATOM 1100 N N . GLU A 1 130 ? -60.378 6.467 57.628 1.00 35.78 130 GLU A N 1
ATOM 1101 C CA . GLU A 1 130 ? -60.871 7.251 56.483 1.00 35.78 130 GLU A CA 1
ATOM 1102 C C . GLU A 1 130 ? -60.189 6.872 55.154 1.00 35.78 130 GLU A C 1
ATOM 1104 O O . GLU A 1 130 ? -59.172 6.185 55.107 1.00 35.78 130 GLU A O 1
ATOM 1109 N N . LYS A 1 131 ? -60.898 7.163 54.063 1.00 38.62 131 LYS A N 1
ATOM 1110 C CA . LYS A 1 131 ? -61.060 6.340 52.853 1.00 38.62 131 LYS A CA 1
ATOM 1111 C C . LYS A 1 131 ? -60.070 6.652 51.714 1.00 38.62 131 LYS A C 1
ATOM 1113 O O . LYS A 1 131 ? -59.564 7.756 51.581 1.00 38.62 131 LYS A O 1
ATOM 1118 N N . LYS A 1 132 ? -59.919 5.664 50.815 1.00 50.31 132 LYS A N 1
ATOM 1119 C CA . LYS A 1 132 ? -59.321 5.745 49.459 1.00 50.31 132 LYS A CA 1
ATOM 1120 C C . LYS A 1 132 ? -59.981 6.836 48.585 1.00 50.31 132 LYS A C 1
ATOM 1122 O O . LYS A 1 132 ? -61.182 7.063 48.730 1.00 50.31 132 LYS A O 1
ATOM 1127 N N . PRO A 1 133 ? -59.272 7.342 47.555 1.00 42.25 133 PRO A N 1
ATOM 1128 C CA . PRO A 1 133 ? -59.503 6.797 46.210 1.00 42.25 133 PRO A CA 1
ATOM 1129 C C . PRO A 1 133 ? -58.222 6.503 45.404 1.00 42.25 133 PRO A C 1
ATOM 1131 O O . PRO A 1 133 ? -57.159 7.075 45.613 1.00 42.25 133 PRO A O 1
ATOM 1134 N N . LYS A 1 134 ? -58.360 5.566 44.458 1.0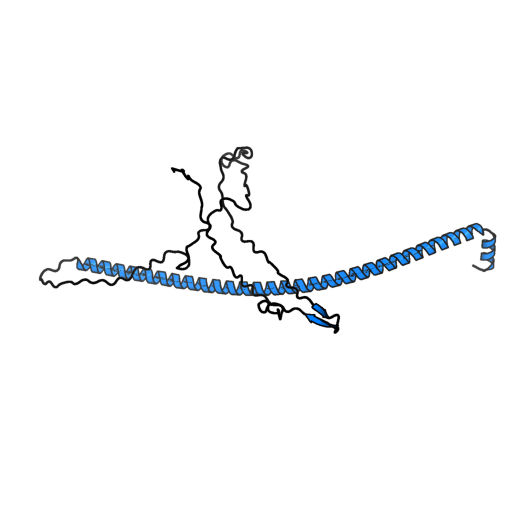0 52.50 134 LYS A N 1
ATOM 1135 C CA . LYS A 1 134 ? -57.406 5.286 43.373 1.00 52.50 134 LYS A CA 1
ATOM 1136 C C . LYS A 1 134 ? -57.417 6.431 42.351 1.00 52.50 134 LYS A C 1
ATOM 1138 O O . LYS A 1 134 ? -58.488 6.958 42.075 1.00 52.50 134 LYS A O 1
ATOM 1143 N N . THR A 1 135 ? -56.298 6.667 41.668 1.00 37.41 135 THR A N 1
ATOM 1144 C CA . THR A 1 135 ? -56.220 6.720 40.190 1.00 37.41 135 THR A CA 1
ATOM 1145 C C . THR A 1 135 ? -54.754 6.712 39.759 1.00 37.41 135 THR A C 1
ATOM 1147 O O . THR A 1 135 ? -53.910 7.351 40.377 1.00 37.41 135 THR A O 1
ATOM 1150 N N . GLY A 1 136 ? -54.442 5.881 38.764 1.00 51.19 136 GLY A N 1
ATOM 1151 C CA . GLY A 1 136 ? -53.081 5.648 38.300 1.00 51.19 136 GLY A CA 1
ATOM 1152 C C . GLY A 1 136 ? -52.608 6.697 37.302 1.00 51.19 136 GLY A C 1
ATOM 1153 O O . GLY A 1 136 ? -53.394 7.220 36.518 1.00 51.19 136 GLY A O 1
ATOM 1154 N N . SER A 1 137 ? -51.297 6.910 37.274 1.00 42.09 137 SER A N 1
ATOM 1155 C CA . SER A 1 137 ? -50.597 7.356 36.078 1.00 42.09 137 SER A CA 1
ATOM 1156 C C . SER A 1 137 ? -49.449 6.393 35.819 1.00 42.09 137 SER A C 1
ATOM 1158 O O . SER A 1 137 ? -48.478 6.329 36.574 1.00 42.09 137 SER A O 1
ATOM 1160 N N . SER A 1 138 ? -49.622 5.612 34.760 1.00 53.38 138 SER A N 1
ATOM 1161 C CA . SER A 1 138 ? -48.597 4.810 34.115 1.00 53.38 138 SER A CA 1
ATOM 1162 C C . SER A 1 138 ? -47.363 5.658 33.820 1.00 53.38 138 SER A C 1
ATOM 1164 O O . SER A 1 138 ? -47.464 6.655 33.109 1.00 53.38 138 SER A O 1
ATOM 1166 N N . GLN A 1 139 ? -46.192 5.222 34.274 1.00 46.72 139 GLN A N 1
ATOM 1167 C CA . GLN A 1 139 ? -44.980 5.414 33.489 1.00 46.72 139 GLN A CA 1
ATOM 1168 C C . GLN A 1 139 ? -44.289 4.068 33.335 1.00 46.72 139 GLN A C 1
ATOM 1170 O O . GLN A 1 139 ? -43.841 3.424 34.280 1.00 46.72 139 GLN A O 1
ATOM 1175 N N . GLU A 1 140 ? -44.364 3.630 32.089 1.00 44.81 140 GLU A N 1
ATOM 1176 C CA . GLU A 1 140 ? -43.969 2.348 31.554 1.00 44.81 140 GLU A CA 1
ATOM 1177 C C . GLU A 1 140 ? -42.471 2.137 31.758 1.00 44.81 140 GLU A C 1
ATOM 1179 O O . GLU A 1 140 ? -41.649 2.984 31.398 1.00 44.81 140 GLU A O 1
ATOM 1184 N N . GLY A 1 141 ? -42.112 0.978 32.313 1.00 42.28 141 GLY A N 1
ATOM 1185 C CA . GLY A 1 141 ? -40.732 0.519 32.316 1.00 42.28 141 GLY A CA 1
ATOM 1186 C C . GLY A 1 141 ? -40.181 0.575 30.894 1.00 42.28 141 GLY A C 1
ATOM 1187 O O . GLY A 1 141 ? -40.816 0.100 29.950 1.00 42.28 141 GLY A O 1
ATOM 1188 N N . SER A 1 142 ? -39.011 1.194 30.732 1.00 53.06 142 SER A N 1
ATOM 1189 C CA . SER A 1 142 ? -38.366 1.313 29.431 1.00 53.06 142 SER A CA 1
ATOM 1190 C C . SER A 1 142 ? -38.072 -0.095 28.899 1.00 53.06 142 SER A C 1
ATOM 1192 O O . SER A 1 142 ? -37.138 -0.777 29.315 1.00 53.06 142 SER A O 1
ATOM 1194 N N . SER A 1 143 ? -38.905 -0.532 27.965 1.00 52.50 143 SER A N 1
ATOM 1195 C CA . SER A 1 143 ? -38.872 -1.826 27.288 1.00 52.50 143 SER A CA 1
ATOM 1196 C C . SER A 1 143 ? -37.868 -1.833 26.132 1.00 52.50 143 SER A C 1
ATOM 1198 O O . SER A 1 143 ? -38.109 -2.418 25.074 1.00 52.50 143 SER A O 1
ATOM 1200 N N . LYS A 1 144 ? -36.725 -1.154 26.285 1.00 53.34 144 LYS A N 1
ATOM 1201 C CA . LYS A 1 144 ? -35.676 -1.181 25.262 1.00 53.34 144 LYS A CA 1
ATOM 1202 C C . LYS A 1 144 ? -34.885 -2.476 25.402 1.00 53.34 144 LYS A C 1
ATOM 1204 O O . LYS A 1 144 ? -33.925 -2.561 26.157 1.00 53.34 144 LYS A O 1
ATOM 1209 N N . ARG A 1 145 ? -35.332 -3.491 24.661 1.00 52.25 145 ARG A N 1
ATOM 1210 C CA . ARG A 1 145 ? -34.583 -4.730 24.442 1.00 52.25 145 ARG A CA 1
ATOM 1211 C C . ARG A 1 145 ? -33.238 -4.410 23.769 1.00 52.25 145 ARG A C 1
ATOM 1213 O O . ARG A 1 145 ? -33.195 -3.482 22.956 1.00 52.25 145 ARG A O 1
ATOM 1220 N N . PRO A 1 146 ? -32.167 -5.166 24.061 1.00 43.47 146 PRO A N 1
ATOM 1221 C CA . PRO A 1 146 ? -30.930 -5.084 23.294 1.00 43.47 146 PRO A CA 1
ATOM 1222 C C . PRO A 1 146 ? -31.243 -5.393 21.823 1.00 43.47 146 PRO A C 1
ATOM 1224 O O . PRO A 1 146 ? -31.816 -6.434 21.506 1.00 43.47 146 PRO A O 1
ATOM 1227 N N . GLY A 1 147 ? -30.949 -4.450 20.931 1.00 60.81 147 GLY A N 1
ATOM 1228 C CA . GLY A 1 147 ? -31.300 -4.535 19.517 1.00 60.81 147 GLY A CA 1
ATOM 1229 C C . GLY A 1 147 ? -30.913 -3.269 18.756 1.00 60.81 147 GLY A C 1
ATOM 1230 O O . GLY A 1 147 ? -30.653 -2.229 19.363 1.00 60.81 147 GLY A O 1
ATOM 1231 N N . GLY A 1 148 ? -30.847 -3.386 17.427 1.00 56.12 148 GLY A N 1
ATOM 1232 C CA . GLY A 1 148 ? -30.490 -2.298 16.514 1.00 56.12 148 GLY A CA 1
ATOM 1233 C C . GLY A 1 148 ? -31.388 -1.061 16.636 1.00 56.12 148 GLY A C 1
ATOM 1234 O O . GLY A 1 148 ? -32.390 -1.046 17.351 1.00 56.12 148 GLY A O 1
ATOM 1235 N N . GLN A 1 149 ? -31.001 0.007 15.936 1.00 65.88 149 GLN A N 1
ATOM 1236 C CA . GLN A 1 149 ? -31.661 1.313 15.986 1.00 65.88 149 GLN A CA 1
ATOM 1237 C C . GLN A 1 149 ? -33.198 1.200 15.890 1.00 65.88 149 GLN A C 1
ATOM 1239 O O . GLN A 1 149 ? -33.734 0.510 15.023 1.00 65.88 149 GLN A O 1
ATOM 1244 N N . LYS A 1 150 ? -33.907 1.890 16.799 1.00 52.91 150 LYS A N 1
ATOM 1245 C CA . LYS A 1 150 ? -35.378 1.870 16.915 1.00 52.91 150 LYS A CA 1
ATOM 1246 C C . LYS A 1 150 ? -36.023 2.145 15.546 1.00 52.91 150 LYS A C 1
ATOM 1248 O O . LYS A 1 150 ? -35.832 3.225 14.998 1.00 52.91 150 LYS A O 1
ATOM 1253 N N . GLY A 1 151 ? -36.789 1.183 15.028 1.00 60.78 151 GLY A N 1
ATOM 1254 C CA . GLY A 1 151 ? -37.494 1.288 13.742 1.00 60.78 151 GLY A CA 1
ATOM 1255 C C . GLY A 1 151 ? -36.865 0.508 12.584 1.00 60.78 151 GLY A C 1
ATOM 1256 O O . GLY A 1 151 ? -37.501 0.389 11.541 1.00 60.78 151 GLY A O 1
ATOM 1257 N N . HIS A 1 152 ? -35.674 -0.072 12.758 1.00 51.28 152 HIS A N 1
ATOM 1258 C CA . HIS A 1 152 ? -35.114 -0.994 11.773 1.00 51.28 152 HIS A CA 1
ATOM 1259 C C . HIS A 1 152 ? -35.479 -2.441 12.131 1.00 51.28 152 HIS A C 1
ATOM 1261 O O . HIS A 1 152 ? -35.158 -2.876 13.242 1.00 51.28 152 HIS A O 1
ATOM 1267 N N . PRO A 1 153 ? -36.128 -3.208 11.232 1.00 56.47 153 PRO A N 1
ATOM 1268 C CA . PRO A 1 153 ? -36.223 -4.647 11.417 1.00 56.47 153 PRO A CA 1
ATOM 1269 C C . PRO A 1 153 ? -34.793 -5.189 11.445 1.00 56.47 153 PRO A C 1
ATOM 1271 O O . PRO A 1 153 ? -34.028 -4.992 10.500 1.00 56.47 153 PRO A O 1
ATOM 1274 N N . GLY A 1 154 ? -34.400 -5.803 12.561 1.00 52.25 154 GLY A N 1
ATOM 1275 C CA . GLY A 1 154 ? -33.114 -6.481 12.639 1.00 52.25 154 GLY A CA 1
ATOM 1276 C C . GLY A 1 154 ? -33.083 -7.581 11.585 1.00 52.25 154 GLY A C 1
ATOM 1277 O O . GLY A 1 154 ? -33.950 -8.451 11.588 1.00 52.25 154 GLY A O 1
ATOM 1278 N N . SER A 1 155 ? -32.116 -7.529 10.674 1.00 58.91 155 SER A N 1
ATOM 1279 C CA . SER A 1 155 ? -31.821 -8.639 9.774 1.00 58.91 155 SER A CA 1
ATOM 1280 C C . SER A 1 155 ? -30.672 -9.430 10.382 1.00 58.91 155 SER A C 1
ATOM 1282 O O . SER A 1 155 ? -29.533 -8.971 10.444 1.00 58.91 155 SER A O 1
ATOM 1284 N N . THR A 1 156 ? -30.983 -10.613 10.902 1.00 61.03 156 THR A N 1
ATOM 1285 C CA . THR A 1 156 ? -29.951 -11.598 11.220 1.00 61.03 156 THR A CA 1
ATOM 1286 C C . THR A 1 156 ? -29.407 -12.122 9.897 1.00 61.03 156 THR A C 1
ATOM 1288 O O . THR A 1 156 ? -30.183 -12.505 9.022 1.00 61.03 156 THR A O 1
ATOM 1291 N N . LEU A 1 157 ? -28.085 -12.108 9.735 1.00 69.31 157 LEU A N 1
ATOM 1292 C CA . LEU A 1 157 ? -27.434 -12.678 8.563 1.00 69.31 157 LEU A CA 1
ATOM 1293 C C . LEU A 1 157 ? -27.579 -14.204 8.635 1.00 69.31 157 LEU A C 1
ATOM 1295 O O . LEU A 1 157 ? -26.900 -14.865 9.421 1.00 69.31 157 LEU A O 1
ATOM 1299 N N . ASN A 1 158 ? -28.538 -14.742 7.888 1.00 78.19 158 ASN A N 1
ATOM 1300 C CA . ASN A 1 158 ? -28.794 -16.177 7.834 1.00 78.19 158 ASN A CA 1
ATOM 1301 C C . ASN A 1 158 ? -27.776 -16.856 6.917 1.00 78.19 158 ASN A C 1
ATOM 1303 O O . ASN A 1 158 ? -27.275 -16.235 5.981 1.00 78.19 158 ASN A O 1
ATOM 1307 N N . GLN A 1 159 ? -27.492 -18.136 7.173 1.00 82.88 159 GLN A N 1
ATOM 1308 C CA . GLN A 1 159 ? -26.744 -18.945 6.212 1.00 82.88 159 GLN A CA 1
ATOM 1309 C C . GLN A 1 159 ? -27.512 -19.009 4.886 1.00 82.88 159 GLN A C 1
ATOM 1311 O O . GLN A 1 159 ? -28.734 -19.153 4.881 1.00 82.88 159 GLN A O 1
ATOM 1316 N N . VAL A 1 160 ? -26.785 -18.882 3.782 1.00 87.06 160 VAL A N 1
ATOM 1317 C CA . VAL A 1 160 ? -27.309 -18.992 2.419 1.00 87.06 160 VAL A CA 1
ATOM 1318 C C . VAL A 1 160 ? -27.264 -20.459 1.998 1.00 87.06 160 VAL A C 1
ATOM 1320 O O . VAL A 1 160 ? -26.309 -21.160 2.321 1.00 87.06 160 VAL A O 1
ATOM 1323 N N . GLU A 1 161 ? -28.283 -20.947 1.296 1.00 85.12 161 GLU A N 1
ATOM 1324 C CA . GLU A 1 161 ? -28.331 -22.357 0.877 1.00 85.12 161 GLU A CA 1
ATOM 1325 C C . GLU A 1 161 ? -27.280 -22.688 -0.192 1.00 85.12 161 GLU A C 1
ATOM 1327 O O . GLU A 1 161 ? -26.690 -23.766 -0.157 1.00 85.12 161 GLU A O 1
ATOM 1332 N N . ASP A 1 162 ? -27.001 -21.735 -1.082 1.00 84.38 162 ASP A N 1
ATOM 1333 C CA . ASP A 1 162 ? -26.065 -21.868 -2.198 1.00 84.38 162 ASP A CA 1
ATOM 1334 C C . ASP A 1 162 ? -24.931 -20.825 -2.088 1.00 84.38 162 ASP A C 1
ATOM 1336 O O . ASP A 1 162 ? -25.114 -19.670 -2.482 1.00 84.38 162 ASP A O 1
ATOM 1340 N N . PRO A 1 163 ? -23.794 -21.160 -1.445 1.00 87.88 163 PRO A N 1
ATOM 1341 C CA . PRO A 1 163 ? -22.645 -20.262 -1.341 1.00 87.88 163 PRO A CA 1
ATOM 1342 C C . PRO A 1 163 ? -21.809 -20.255 -2.631 1.00 87.88 163 PRO A C 1
ATOM 1344 O O . PRO A 1 163 ? -21.653 -21.285 -3.281 1.00 87.88 163 PRO A O 1
ATOM 1347 N N . ASP A 1 164 ? -21.175 -19.118 -2.940 1.00 87.38 164 ASP A N 1
ATOM 1348 C CA . ASP A 1 164 ? -20.350 -18.950 -4.151 1.00 87.38 164 ASP A CA 1
ATOM 1349 C C . ASP A 1 164 ? -19.181 -19.955 -4.249 1.00 87.38 164 ASP A C 1
ATOM 1351 O O . ASP A 1 164 ? -18.763 -20.336 -5.343 1.00 87.38 164 ASP A O 1
ATOM 1355 N N . GLU A 1 165 ? -18.638 -20.390 -3.107 1.00 88.44 165 GLU A N 1
ATOM 1356 C CA . GLU A 1 165 ? -17.558 -21.375 -3.022 1.00 88.44 165 GLU A CA 1
ATOM 1357 C C . GLU A 1 165 ? -17.749 -22.302 -1.807 1.00 88.44 165 GLU A C 1
ATOM 1359 O O . GLU A 1 165 ? -18.084 -21.854 -0.706 1.00 88.44 165 GLU A O 1
ATOM 1364 N N . ILE A 1 166 ? -17.499 -23.607 -1.988 1.00 90.44 166 ILE A N 1
ATOM 1365 C CA . ILE A 1 166 ? -17.537 -24.620 -0.920 1.00 90.44 166 ILE A CA 1
ATOM 1366 C C . ILE A 1 166 ? -16.154 -25.257 -0.766 1.00 90.44 166 ILE A C 1
ATOM 1368 O O . ILE A 1 166 ? -15.671 -25.953 -1.658 1.00 90.44 166 ILE A O 1
ATOM 1372 N N . ILE A 1 167 ? -15.548 -25.090 0.412 1.00 90.44 167 ILE A N 1
ATOM 1373 C CA . ILE A 1 167 ? -14.249 -25.682 0.759 1.00 90.44 167 ILE A CA 1
ATOM 1374 C C . ILE A 1 167 ? -14.459 -26.873 1.705 1.00 90.44 167 ILE A C 1
ATOM 1376 O O . ILE A 1 167 ? -14.977 -26.726 2.813 1.00 90.44 167 ILE A O 1
ATOM 1380 N N . PHE A 1 168 ? -14.025 -28.070 1.290 1.00 91.38 168 PHE A N 1
ATOM 1381 C CA . PHE A 1 168 ? -14.129 -29.289 2.101 1.00 91.38 168 PHE A CA 1
ATOM 1382 C C . PHE A 1 168 ? -12.887 -29.519 2.969 1.00 91.38 168 PHE A C 1
ATOM 1384 O O . PHE A 1 168 ? -11.787 -29.734 2.461 1.00 91.38 168 PHE A O 1
ATOM 1391 N N . HIS A 1 169 ? -13.079 -29.598 4.286 1.00 90.19 169 HIS A N 1
ATOM 1392 C CA . HIS A 1 169 ? -12.038 -30.016 5.228 1.00 90.19 169 HIS A CA 1
ATOM 1393 C C . HIS A 1 169 ? -12.131 -31.525 5.498 1.00 90.19 169 HIS A C 1
ATOM 1395 O O . HIS A 1 169 ? -13.049 -31.985 6.178 1.00 90.19 169 HIS A O 1
ATOM 1401 N N . ARG A 1 170 ? -11.186 -32.303 4.956 1.00 90.31 170 ARG A N 1
ATOM 1402 C CA . ARG A 1 170 ? -11.161 -33.772 5.077 1.00 90.31 170 ARG A CA 1
ATOM 1403 C C . ARG A 1 170 ? -10.500 -34.232 6.379 1.00 90.31 170 ARG A C 1
ATOM 1405 O O . ARG A 1 170 ? -9.557 -33.613 6.868 1.00 90.31 170 ARG A O 1
ATOM 1412 N N . LEU A 1 171 ? -10.994 -35.338 6.938 1.00 90.62 171 LEU A N 1
ATOM 1413 C CA . LEU A 1 171 ? -10.419 -35.978 8.122 1.00 90.62 171 LEU A CA 1
ATOM 1414 C C . LEU A 1 171 ? -9.553 -37.161 7.702 1.00 90.62 171 LEU A C 1
ATOM 1416 O O . LEU A 1 171 ? -10.045 -38.114 7.116 1.00 90.62 171 LEU A O 1
ATOM 1420 N N . HIS A 1 172 ? -8.273 -37.118 8.061 1.00 91.75 172 HIS A N 1
ATOM 1421 C CA . HIS A 1 172 ? -7.334 -38.186 7.713 1.00 91.75 172 HIS A CA 1
ATOM 1422 C C . HIS A 1 172 ? -7.162 -39.214 8.829 1.00 91.75 172 HIS A C 1
ATOM 1424 O O . HIS A 1 172 ? -6.854 -40.368 8.566 1.00 91.75 172 HIS A O 1
ATOM 1430 N N . LYS A 1 173 ? -7.330 -38.825 10.098 1.00 94.00 173 LYS A N 1
ATOM 1431 C CA . LYS A 1 173 ? -7.066 -39.706 11.244 1.00 94.00 173 LYS A CA 1
ATOM 1432 C C . LYS A 1 173 ? -8.193 -39.656 12.259 1.00 94.00 173 LYS A C 1
ATOM 1434 O O . LYS A 1 173 ? -8.690 -38.584 12.602 1.00 94.00 173 LYS A O 1
ATOM 1439 N N . CYS A 1 174 ? -8.558 -40.822 12.780 1.00 91.88 174 CYS A N 1
ATOM 1440 C CA . CYS A 1 174 ? -9.518 -40.936 13.865 1.00 91.88 174 CYS A CA 1
ATOM 1441 C C . CYS A 1 174 ? -8.946 -40.301 15.136 1.00 91.88 174 CYS A C 1
ATOM 1443 O O . CYS A 1 174 ? -7.872 -40.681 15.599 1.00 91.88 174 CYS A O 1
ATOM 1445 N N . ARG A 1 175 ? -9.694 -39.384 15.755 1.00 90.56 175 ARG A N 1
ATOM 1446 C CA . ARG A 1 175 ? -9.278 -38.738 17.010 1.00 90.56 175 ARG A CA 1
ATOM 1447 C C . ARG A 1 175 ? -9.190 -39.711 18.193 1.00 90.56 175 ARG A C 1
ATOM 1449 O O . ARG A 1 175 ? -8.429 -39.460 19.116 1.00 90.56 175 ARG A O 1
ATOM 1456 N N . CYS A 1 176 ? -9.970 -40.793 18.182 1.00 91.38 176 CYS A N 1
ATOM 1457 C CA . CYS A 1 176 ? -10.015 -41.757 19.283 1.00 91.38 176 CYS A CA 1
ATOM 1458 C C . CYS A 1 176 ? -8.872 -42.783 19.216 1.00 91.38 176 CYS A C 1
ATOM 1460 O O . CYS A 1 176 ? -8.222 -43.029 20.225 1.00 91.38 176 CYS A O 1
ATOM 1462 N N . CYS A 1 177 ? -8.607 -43.368 18.043 1.00 92.94 177 CYS A N 1
ATOM 1463 C CA . CYS A 1 177 ? -7.652 -44.475 17.906 1.00 92.94 177 CYS A CA 1
ATOM 1464 C C . CYS A 1 177 ? -6.480 -44.201 16.949 1.00 92.94 177 CYS A C 1
ATOM 1466 O O . CYS A 1 177 ? -5.645 -45.079 16.749 1.00 92.94 177 CYS A O 1
ATOM 1468 N N . GLY A 1 178 ? -6.420 -43.023 16.318 1.00 88.50 178 GLY A N 1
ATOM 1469 C CA . GLY A 1 178 ? -5.314 -42.595 15.451 1.00 88.50 178 GLY A CA 1
ATOM 1470 C C . GLY A 1 178 ? -5.240 -43.264 14.073 1.00 88.50 178 GLY A C 1
ATOM 1471 O O . GLY A 1 178 ? -4.395 -42.879 13.265 1.00 88.50 178 GLY A O 1
ATOM 1472 N N . ARG A 1 179 ? -6.109 -44.241 13.781 1.00 91.38 179 ARG A N 1
ATOM 1473 C CA . ARG A 1 179 ? -6.145 -44.948 12.488 1.00 91.38 179 ARG A CA 1
ATOM 1474 C C . ARG A 1 179 ? -6.536 -44.012 11.349 1.00 91.38 179 ARG A C 1
ATOM 1476 O O . ARG A 1 179 ? -7.269 -43.046 11.574 1.00 91.38 179 ARG A O 1
ATOM 1483 N N . ASN A 1 180 ? -6.053 -44.318 10.146 1.00 91.69 180 ASN A N 1
ATOM 1484 C CA . ASN A 1 180 ? -6.409 -43.572 8.945 1.00 91.69 180 ASN A CA 1
ATOM 1485 C C . ASN A 1 180 ? -7.897 -43.796 8.616 1.00 91.69 180 ASN A C 1
ATOM 1487 O O . ASN A 1 180 ? -8.363 -44.933 8.643 1.00 91.69 180 ASN A O 1
ATOM 1491 N N . ILE A 1 181 ? -8.625 -42.708 8.376 1.00 92.81 181 ILE A N 1
ATOM 1492 C CA . ILE A 1 181 ? -10.054 -42.698 8.028 1.00 92.81 181 ILE A CA 1
ATOM 1493 C C . ILE A 1 181 ? -10.335 -41.863 6.771 1.00 92.81 181 ILE A C 1
ATOM 1495 O O . ILE A 1 181 ? -11.484 -41.541 6.495 1.00 92.81 181 ILE A O 1
ATOM 1499 N N . GLU A 1 182 ? -9.305 -41.507 6.007 1.00 89.88 182 GLU A N 1
ATOM 1500 C CA . GLU A 1 182 ? -9.437 -40.686 4.800 1.00 89.88 182 GLU A CA 1
ATOM 1501 C C . GLU A 1 182 ? -10.354 -41.316 3.746 1.00 89.88 182 GLU A C 1
ATOM 1503 O O . GLU A 1 182 ? -11.123 -40.611 3.100 1.00 89.88 182 GLU A O 1
ATOM 1508 N N . GLU A 1 183 ? -10.303 -42.641 3.611 1.00 87.31 183 GLU A N 1
ATOM 1509 C CA . GLU A 1 183 ? -11.120 -43.403 2.658 1.00 87.31 183 GLU A CA 1
ATOM 1510 C C . GLU A 1 183 ? -12.490 -43.804 3.223 1.00 87.31 183 GLU A C 1
ATOM 1512 O O . GLU A 1 183 ? -13.302 -44.397 2.518 1.00 87.31 183 GLU A O 1
ATOM 1517 N N . SER A 1 184 ? -12.764 -43.505 4.497 1.00 88.75 184 SER A N 1
ATOM 1518 C CA . SER A 1 184 ? -14.070 -43.803 5.090 1.00 88.75 184 SER A CA 1
ATOM 1519 C C . SER A 1 184 ? -15.133 -42.805 4.627 1.00 88.75 184 SER A C 1
ATOM 1521 O O . SER A 1 184 ? -14.862 -41.611 4.484 1.00 88.75 184 SER A O 1
ATOM 1523 N N . GLU A 1 185 ? -16.358 -43.287 4.402 1.00 87.06 185 GLU A N 1
ATOM 1524 C CA . GLU A 1 185 ? -17.467 -42.449 3.941 1.00 87.06 185 GLU A CA 1
ATOM 1525 C C . GLU A 1 185 ? -17.855 -41.389 4.984 1.00 87.06 185 GLU A C 1
ATOM 1527 O O . GLU A 1 185 ? -18.013 -41.667 6.178 1.00 87.06 185 GLU A O 1
ATOM 1532 N N . ALA A 1 186 ? -18.035 -40.148 4.526 1.00 89.25 186 ALA A N 1
ATOM 1533 C CA . ALA A 1 186 ? -18.480 -39.056 5.377 1.00 89.25 186 ALA A CA 1
ATOM 1534 C C . ALA A 1 186 ? -19.969 -39.213 5.719 1.00 89.25 186 ALA A C 1
ATOM 1536 O O . ALA A 1 186 ? -20.824 -39.230 4.840 1.00 89.25 186 ALA A O 1
ATOM 1537 N N . ILE A 1 187 ? -20.283 -39.260 7.014 1.00 91.38 187 ILE A N 1
ATOM 1538 C CA . ILE A 1 187 ? -21.663 -39.412 7.512 1.00 91.38 187 ILE A CA 1
ATOM 1539 C C . ILE A 1 187 ? -22.426 -38.070 7.481 1.00 91.38 187 ILE A C 1
ATOM 1541 O O . ILE A 1 187 ? -23.653 -38.034 7.493 1.00 91.38 187 ILE A O 1
ATOM 1545 N N . GLY A 1 188 ? -21.712 -36.943 7.437 1.00 90.44 188 GLY A N 1
ATOM 1546 C CA . GLY A 1 188 ? -22.302 -35.612 7.335 1.00 90.44 188 GLY A CA 1
ATOM 1547 C C . GLY A 1 188 ? -21.274 -34.500 7.515 1.00 90.44 188 GLY A C 1
ATOM 1548 O O . GLY A 1 188 ? -20.113 -34.749 7.845 1.00 90.44 188 GLY A O 1
ATOM 1549 N N . TYR A 1 189 ? -21.718 -33.258 7.333 1.00 88.56 189 TYR A N 1
ATOM 1550 C CA . TYR A 1 189 ? -20.873 -32.070 7.426 1.00 88.56 189 TYR A CA 1
ATOM 1551 C C . TYR A 1 189 ? -21.426 -31.084 8.450 1.00 88.56 189 TYR A C 1
ATOM 1553 O O . TYR A 1 189 ? -22.635 -30.934 8.613 1.00 88.56 189 TYR A O 1
ATOM 1561 N N . LYS A 1 190 ? -20.521 -30.381 9.132 1.00 89.19 190 LYS A N 1
ATOM 1562 C CA . LYS A 1 190 ? -20.859 -29.169 9.883 1.00 89.19 190 LYS A CA 1
ATOM 1563 C C . LYS A 1 190 ? -20.456 -27.971 9.038 1.00 89.19 190 LYS A C 1
ATOM 1565 O O . LYS A 1 190 ? -19.296 -27.878 8.649 1.00 89.19 190 LYS A O 1
ATOM 1570 N N . THR A 1 191 ? -21.392 -27.066 8.782 1.00 87.81 191 THR A N 1
ATOM 1571 C CA . THR A 1 191 ? -21.183 -25.899 7.920 1.00 87.81 191 THR A CA 1
ATOM 1572 C C . THR A 1 191 ? -20.981 -24.627 8.739 1.00 87.81 191 THR A C 1
ATOM 1574 O O . THR A 1 191 ? -21.574 -24.428 9.804 1.00 87.81 191 THR A O 1
ATOM 1577 N N . ARG A 1 192 ? -20.109 -23.752 8.238 1.00 89.31 192 ARG A N 1
ATOM 1578 C CA . ARG A 1 192 ? -19.935 -22.365 8.680 1.00 89.31 192 ARG A CA 1
ATOM 1579 C C . ARG A 1 192 ? -19.687 -21.533 7.429 1.00 89.31 192 ARG A C 1
ATOM 1581 O O . ARG A 1 192 ? -18.942 -21.982 6.566 1.00 89.31 192 ARG A O 1
ATOM 1588 N N . GLN A 1 193 ? -20.315 -20.367 7.334 1.00 86.75 193 GLN A N 1
ATOM 1589 C CA . GLN A 1 193 ? -20.168 -19.469 6.191 1.00 86.75 193 GLN A CA 1
ATOM 1590 C C . GLN A 1 193 ? -19.515 -18.169 6.631 1.00 86.75 193 GLN A C 1
ATOM 1592 O O . GLN A 1 193 ? -19.835 -17.631 7.693 1.00 86.75 193 GLN A O 1
ATOM 1597 N N . GLU A 1 194 ? -18.602 -17.686 5.801 1.00 85.56 194 GLU A N 1
ATOM 1598 C CA . GLU A 1 194 ? -17.971 -16.383 5.933 1.00 85.56 194 GLU A CA 1
ATOM 1599 C C . GLU A 1 194 ? -18.516 -15.471 4.830 1.00 85.56 194 GLU A C 1
ATOM 1601 O O . GLU A 1 194 ? -18.482 -15.822 3.653 1.00 85.56 194 GLU A O 1
ATOM 1606 N N . PHE A 1 195 ? -19.042 -14.306 5.211 1.00 80.94 195 PHE A N 1
ATOM 1607 C CA . PHE A 1 195 ? -19.612 -13.338 4.275 1.00 80.94 195 PHE A CA 1
ATOM 1608 C C . PHE A 1 195 ? -18.594 -12.241 3.979 1.00 80.94 195 PHE A C 1
ATOM 1610 O O . PHE A 1 195 ? -18.470 -11.269 4.727 1.00 80.94 195 PHE A O 1
ATOM 1617 N N . ASN A 1 196 ? -17.878 -12.392 2.868 1.00 77.81 196 ASN A N 1
ATOM 1618 C CA . ASN A 1 196 ? -16.899 -11.415 2.412 1.00 77.81 196 ASN A CA 1
ATOM 1619 C C . ASN A 1 196 ? -17.536 -10.426 1.426 1.00 77.81 196 ASN A C 1
ATOM 1621 O O . ASN A 1 196 ? -18.056 -10.811 0.383 1.00 77.81 196 ASN A O 1
ATOM 1625 N N . ILE A 1 197 ? -17.478 -9.126 1.738 1.00 77.12 197 ILE A N 1
ATOM 1626 C CA . ILE A 1 197 ? -17.988 -8.071 0.850 1.00 77.12 197 ILE A CA 1
ATOM 1627 C C . ILE A 1 197 ? -16.864 -7.616 -0.083 1.00 77.12 197 ILE A C 1
ATOM 1629 O O . ILE A 1 197 ? -15.943 -6.910 0.333 1.00 77.12 197 ILE A O 1
ATOM 1633 N N . VAL A 1 198 ? -16.965 -7.968 -1.365 1.00 75.81 198 VAL A N 1
ATOM 1634 C CA . VAL A 1 198 ? -16.012 -7.533 -2.395 1.00 75.81 198 VAL A CA 1
ATOM 1635 C C . VAL A 1 198 ? -16.534 -6.274 -3.093 1.00 75.81 198 VAL A C 1
ATOM 1637 O O . VAL A 1 198 ? -17.477 -6.316 -3.880 1.00 75.81 198 VAL A O 1
ATOM 1640 N N . VAL A 1 199 ? -15.915 -5.121 -2.819 1.00 77.75 199 VAL A N 1
ATOM 1641 C CA . VAL A 1 199 ? -16.260 -3.843 -3.466 1.00 77.75 199 VAL A CA 1
ATOM 1642 C C . VAL A 1 199 ? -15.418 -3.653 -4.728 1.00 77.75 199 VAL A C 1
ATOM 1644 O O . VAL A 1 199 ? -14.206 -3.457 -4.648 1.00 77.75 199 VAL A O 1
ATOM 1647 N N . MET A 1 200 ? -16.054 -3.646 -5.903 1.00 74.06 200 MET A N 1
ATOM 1648 C CA . MET A 1 200 ? -15.375 -3.385 -7.179 1.00 74.06 200 MET A CA 1
ATOM 1649 C C . MET A 1 200 ? -15.560 -1.938 -7.652 1.00 74.06 200 MET A C 1
ATOM 1651 O O . MET A 1 200 ? -16.669 -1.400 -7.680 1.00 74.06 200 MET A O 1
ATOM 1655 N N . ARG A 1 201 ? -14.467 -1.297 -8.084 1.00 74.44 201 ARG A N 1
ATOM 1656 C CA . ARG A 1 201 ? -14.497 0.063 -8.643 1.00 74.44 201 ARG A CA 1
ATOM 1657 C C . ARG A 1 201 ? -15.016 0.040 -10.083 1.00 74.44 201 ARG A C 1
ATOM 1659 O O . ARG A 1 201 ? -14.321 -0.415 -10.985 1.00 74.44 201 ARG A O 1
ATOM 1666 N N . LYS A 1 202 ? -16.185 0.641 -10.323 1.00 77.62 202 LYS A N 1
ATOM 1667 C CA . LYS A 1 202 ? -16.697 0.913 -11.676 1.00 77.62 202 LYS A CA 1
ATOM 1668 C C . LYS A 1 202 ? -16.308 2.322 -12.121 1.00 77.62 202 LYS A C 1
ATOM 1670 O O . LYS A 1 202 ? -16.700 3.303 -11.496 1.00 77.62 202 LYS A O 1
ATOM 1675 N N . VAL A 1 203 ? -15.552 2.429 -13.213 1.00 78.00 203 VAL A N 1
ATOM 1676 C CA . VAL A 1 203 ? -15.201 3.716 -13.839 1.00 78.00 203 VAL A CA 1
ATOM 1677 C C . VAL A 1 203 ? -16.030 3.891 -15.105 1.00 78.00 203 VAL A C 1
ATOM 1679 O O . VAL A 1 203 ? -16.154 2.967 -15.901 1.00 78.00 203 VAL A O 1
ATOM 1682 N N . THR A 1 204 ? -16.609 5.073 -15.302 1.00 75.19 204 THR A N 1
ATOM 1683 C CA . THR A 1 204 ? -17.310 5.432 -16.542 1.00 75.19 204 THR A CA 1
ATOM 1684 C C . THR A 1 204 ? -16.667 6.682 -17.119 1.00 75.19 204 THR A C 1
ATOM 1686 O O . THR A 1 204 ? -16.720 7.750 -16.510 1.00 75.19 204 THR A O 1
ATOM 1689 N N . GLU A 1 205 ? -16.042 6.539 -18.286 1.00 81.06 205 GLU A N 1
ATOM 1690 C CA . GLU A 1 205 ? -15.478 7.655 -19.037 1.00 81.06 205 GLU A CA 1
ATOM 1691 C C . GLU A 1 205 ? -16.568 8.267 -19.925 1.00 81.06 205 GLU A C 1
ATOM 1693 O O . GLU A 1 205 ? -17.168 7.583 -20.752 1.00 81.06 205 GLU A O 1
ATOM 1698 N N . HIS A 1 206 ? -16.829 9.562 -19.762 1.00 81.44 206 HIS A N 1
ATOM 1699 C CA . HIS A 1 206 ? -17.705 10.307 -20.659 1.00 81.44 206 HIS A CA 1
ATOM 1700 C C . HIS A 1 206 ? -16.839 11.080 -21.657 1.00 81.44 206 HIS A C 1
ATOM 1702 O O . HIS A 1 206 ? -16.048 11.932 -21.254 1.00 81.44 206 HIS A O 1
ATOM 1708 N N . ARG A 1 207 ? -17.007 10.812 -22.957 1.00 82.88 207 ARG A N 1
ATOM 1709 C CA . ARG A 1 207 ? -16.312 11.524 -24.040 1.00 82.88 207 ARG A CA 1
ATOM 1710 C C . ARG A 1 207 ? -17.266 12.484 -24.740 1.00 82.88 207 ARG A C 1
ATOM 1712 O O . ARG A 1 207 ? -18.385 12.106 -25.070 1.00 82.88 207 ARG A O 1
ATOM 1719 N N . ALA A 1 208 ? -16.806 13.709 -24.972 1.00 88.00 208 ALA A N 1
ATOM 1720 C CA . ALA A 1 208 ? -17.514 14.706 -25.764 1.00 88.00 208 ALA A CA 1
ATOM 1721 C C . ALA A 1 208 ? -16.796 14.897 -27.102 1.00 88.00 208 ALA A C 1
ATOM 1723 O O . ALA A 1 208 ? -15.578 15.085 -27.139 1.00 88.00 208 ALA A O 1
ATOM 1724 N N . GLU A 1 209 ? -17.545 14.835 -28.201 1.00 90.25 209 GLU A N 1
ATOM 1725 C CA . GLU A 1 209 ? -16.982 14.984 -29.540 1.00 90.25 209 GLU A CA 1
ATOM 1726 C C . GLU A 1 209 ? -16.507 16.415 -29.803 1.00 90.25 209 GLU A C 1
ATOM 1728 O O . GLU A 1 209 ? -17.110 17.394 -29.357 1.00 90.25 209 GLU A O 1
ATOM 1733 N N . ILE A 1 210 ? -15.437 16.533 -30.590 1.00 91.56 210 ILE A N 1
ATOM 1734 C CA . ILE A 1 210 ? -14.937 17.809 -31.096 1.00 91.56 210 ILE A CA 1
ATOM 1735 C C . ILE A 1 210 ? -14.816 17.693 -32.611 1.00 91.56 210 ILE A C 1
ATOM 1737 O O . ILE A 1 210 ? -14.018 16.902 -33.111 1.00 91.56 210 ILE A O 1
ATOM 1741 N N . LYS A 1 211 ? -15.587 18.493 -33.345 1.00 91.50 211 LYS A N 1
ATOM 1742 C CA . LYS A 1 211 ? -15.618 18.479 -34.813 1.00 91.50 211 LYS A CA 1
ATOM 1743 C C . LYS A 1 211 ? -15.274 19.855 -35.362 1.00 91.50 211 LYS A C 1
ATOM 1745 O O . LYS A 1 211 ? -15.687 20.879 -34.820 1.00 91.50 211 LYS A O 1
ATOM 1750 N N . LYS A 1 212 ? -14.517 19.886 -36.457 1.00 92.50 212 LYS A N 1
ATOM 1751 C CA . LYS A 1 212 ? -14.347 21.105 -37.253 1.00 92.50 212 LYS A CA 1
ATOM 1752 C C . LYS A 1 212 ? -15.494 21.199 -38.246 1.00 92.50 212 LYS A C 1
ATOM 1754 O O . LYS A 1 212 ? -15.785 20.229 -38.938 1.00 92.50 212 LYS A O 1
ATOM 1759 N N . CYS A 1 213 ? -16.138 22.357 -38.306 1.00 87.75 213 CYS A N 1
ATOM 1760 C CA . CYS A 1 213 ? -17.125 22.627 -39.337 1.00 87.75 213 CYS A CA 1
ATOM 1761 C C . CYS A 1 213 ? -16.416 22.698 -40.701 1.00 87.75 213 CYS A C 1
ATOM 1763 O O . CYS A 1 213 ? -15.495 23.503 -40.832 1.00 87.75 213 CYS A O 1
ATOM 1765 N N . PRO A 1 214 ? -16.817 21.921 -41.718 1.00 88.81 214 PRO A N 1
ATOM 1766 C CA . PRO A 1 214 ? -16.160 21.963 -43.025 1.00 88.81 214 PRO A CA 1
ATOM 1767 C C . PRO A 1 214 ? -16.411 23.277 -43.783 1.00 88.81 214 PRO A C 1
ATOM 1769 O O . PRO A 1 214 ? -15.667 23.594 -44.700 1.00 88.81 214 PRO A O 1
ATOM 1772 N N . TYR A 1 215 ? -17.420 24.060 -43.383 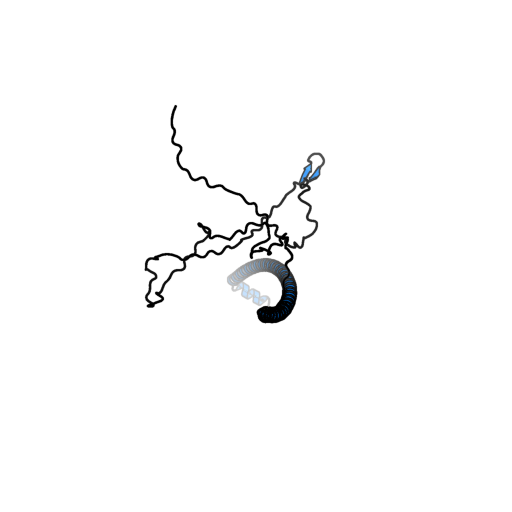1.00 87.50 215 TYR A N 1
ATOM 1773 C CA . TYR A 1 215 ? -17.826 25.283 -44.084 1.00 87.50 215 TYR A CA 1
ATOM 1774 C C . TYR A 1 215 ? -17.157 26.554 -43.547 1.00 87.50 215 TYR A C 1
ATOM 1776 O O . TYR A 1 215 ? -16.784 27.426 -44.321 1.00 87.50 215 TYR A O 1
ATOM 1784 N N . CYS A 1 216 ? -16.983 26.668 -42.226 1.00 89.88 216 CYS A N 1
ATOM 1785 C CA . CYS A 1 216 ? -16.376 27.847 -41.587 1.00 89.88 216 CYS A CA 1
ATOM 1786 C C . CYS A 1 216 ? -15.097 27.532 -40.793 1.00 89.88 216 CYS A C 1
ATOM 1788 O O . CYS A 1 216 ? -14.510 28.416 -40.176 1.00 89.88 216 CYS A O 1
ATOM 1790 N N . ASN A 1 217 ? -14.669 26.266 -40.775 1.00 86.19 217 ASN A N 1
ATOM 1791 C CA . ASN A 1 217 ? -13.493 25.753 -40.061 1.00 86.19 217 ASN A CA 1
ATOM 1792 C C . ASN A 1 217 ? -13.497 25.958 -38.528 1.00 86.19 217 ASN A C 1
ATOM 1794 O O . ASN A 1 217 ? -12.520 25.633 -37.846 1.00 86.19 217 ASN A O 1
ATOM 1798 N N . CYS A 1 218 ? -14.604 26.444 -37.953 1.00 87.81 218 CYS A N 1
ATOM 1799 C CA . CYS A 1 218 ? -14.768 26.594 -36.510 1.00 87.81 218 CYS A CA 1
ATOM 1800 C C . CYS A 1 218 ? -14.771 25.228 -35.805 1.00 87.81 218 CYS A C 1
ATOM 1802 O O . CYS A 1 218 ? -15.368 24.259 -36.282 1.00 87.81 218 CYS A O 1
ATOM 1804 N N . LYS A 1 219 ? -14.109 25.151 -34.643 1.00 93.88 219 LYS A N 1
ATOM 1805 C CA . LYS A 1 219 ? -14.097 23.958 -33.783 1.00 93.88 219 LYS A CA 1
ATOM 1806 C C . LYS A 1 219 ? -15.323 23.971 -32.872 1.00 93.88 219 LYS A C 1
ATOM 1808 O O . LYS A 1 219 ? -15.394 24.791 -31.963 1.00 93.88 219 LYS A O 1
ATOM 1813 N N . ASN A 1 220 ? -16.227 23.024 -33.075 1.00 90.31 220 ASN A N 1
ATOM 1814 C CA . ASN A 1 220 ? -17.393 22.803 -32.228 1.00 90.31 220 ASN A CA 1
ATOM 1815 C C . ASN A 1 220 ? -17.103 21.669 -31.245 1.00 90.31 220 ASN A C 1
ATOM 1817 O O . ASN A 1 220 ? -16.495 20.666 -31.625 1.00 90.31 220 ASN A O 1
ATOM 1821 N N . LYS A 1 221 ? -17.523 21.831 -29.990 1.00 91.62 221 LYS A N 1
ATOM 1822 C CA . LYS A 1 221 ? -17.381 20.821 -28.936 1.00 91.62 221 LYS A CA 1
ATOM 1823 C C . LYS A 1 221 ? -18.761 20.494 -28.385 1.00 91.62 221 LYS A C 1
ATOM 1825 O O . LYS A 1 221 ? -19.537 21.414 -28.151 1.00 91.62 221 LYS A O 1
ATOM 1830 N N . ALA A 1 222 ? -19.050 19.213 -28.191 1.00 87.56 222 ALA A N 1
ATOM 1831 C CA . ALA A 1 222 ? -20.258 18.796 -27.495 1.00 87.56 222 ALA A CA 1
ATOM 1832 C C . ALA A 1 222 ? -20.147 19.115 -25.996 1.00 87.56 222 ALA A C 1
ATOM 1834 O O . ALA A 1 222 ? -19.070 18.998 -25.404 1.00 87.56 222 ALA A O 1
ATOM 1835 N N . ASP A 1 223 ? -21.265 19.497 -25.386 1.00 83.38 223 ASP A N 1
ATOM 1836 C CA . ASP A 1 223 ? -21.335 19.741 -23.951 1.00 83.38 223 ASP A CA 1
ATOM 1837 C C . ASP A 1 223 ? -21.587 18.446 -23.178 1.00 83.38 223 ASP A C 1
ATOM 1839 O O . ASP A 1 223 ? -22.273 17.530 -23.636 1.00 83.38 223 ASP A O 1
ATOM 1843 N N . PHE A 1 224 ? -21.061 18.389 -21.957 1.00 81.81 224 PHE A N 1
ATOM 1844 C CA . PHE A 1 224 ? -21.454 17.358 -21.005 1.00 81.81 224 PHE A CA 1
ATOM 1845 C C . PHE A 1 224 ? -22.782 17.738 -20.327 1.00 81.81 224 PHE A C 1
ATOM 1847 O O . PHE A 1 224 ? -23.036 18.925 -20.101 1.00 81.81 224 PHE A O 1
ATOM 1854 N N . PRO A 1 225 ? -23.625 16.759 -19.940 1.00 80.69 225 PRO A N 1
ATOM 1855 C CA . PRO A 1 225 ? -24.818 17.032 -19.141 1.00 80.69 225 PRO A CA 1
ATOM 1856 C C . PRO A 1 225 ? -24.454 17.822 -17.878 1.00 80.69 225 PRO A C 1
ATOM 1858 O O . PRO A 1 225 ? -23.461 17.504 -17.226 1.00 80.69 225 PRO A O 1
ATOM 1861 N N . LYS A 1 226 ? -25.274 18.804 -17.472 1.00 70.06 226 LYS A N 1
ATOM 1862 C CA . LYS A 1 226 ? -25.008 19.645 -16.280 1.00 70.06 226 LYS A CA 1
ATOM 1863 C C . LYS A 1 226 ? -24.793 18.832 -14.990 1.00 70.06 226 LYS A C 1
ATOM 1865 O O . LYS A 1 226 ? -24.104 19.291 -14.086 1.00 70.06 226 LYS A O 1
ATOM 1870 N N . SER A 1 227 ? -25.343 17.616 -14.922 1.00 68.81 227 SER A N 1
ATOM 1871 C CA . SER A 1 227 ? -25.163 16.657 -13.821 1.00 68.81 227 SER A CA 1
ATOM 1872 C C . SER A 1 227 ? -23.772 16.004 -13.764 1.00 68.81 227 SER A C 1
ATOM 1874 O O . SER A 1 227 ? -23.446 15.336 -12.785 1.00 68.81 227 SER A O 1
ATOM 1876 N N . LYS A 1 228 ? -22.935 16.187 -14.789 1.00 58.69 228 LYS A N 1
ATOM 1877 C CA . LYS A 1 228 ? -21.555 15.699 -14.877 1.00 58.69 228 LYS A CA 1
ATOM 1878 C C . LYS A 1 228 ? -20.614 16.906 -14.816 1.00 58.69 228 LYS A C 1
ATOM 1880 O O . LYS A 1 228 ? -20.098 17.372 -15.828 1.00 58.69 228 LYS A O 1
ATOM 1885 N N . LEU A 1 229 ? -20.454 17.463 -13.615 1.00 54.03 229 LEU A N 1
ATOM 1886 C CA . LEU A 1 229 ? -19.603 18.630 -13.377 1.00 54.03 229 LEU A CA 1
ATOM 1887 C C . LEU A 1 229 ? -18.138 18.344 -13.743 1.00 54.03 229 LEU A C 1
ATOM 1889 O O . LEU A 1 229 ? -17.603 17.265 -13.496 1.00 54.03 229 LEU A O 1
ATOM 1893 N N . ARG A 1 230 ? -17.483 19.358 -14.315 1.00 50.22 230 ARG A N 1
ATOM 1894 C CA . ARG A 1 230 ? -16.058 19.364 -14.660 1.00 50.22 230 ARG A CA 1
ATOM 1895 C C . ARG A 1 230 ? -15.217 19.199 -13.390 1.00 50.22 230 ARG A C 1
ATOM 1897 O O . ARG A 1 230 ? -15.215 20.099 -12.553 1.00 50.22 230 ARG A O 1
ATOM 1904 N N . TRP A 1 231 ? -14.472 18.100 -13.270 1.00 51.44 231 TRP A N 1
ATOM 1905 C CA . TRP A 1 231 ? -13.478 17.912 -12.207 1.00 51.44 231 TRP A CA 1
ATOM 1906 C C . TRP A 1 231 ? -12.420 19.022 -12.319 1.00 51.44 231 TRP A C 1
ATOM 1908 O O . TRP A 1 231 ? -11.659 19.055 -13.285 1.00 51.44 231 TRP A O 1
ATOM 1918 N N . ARG A 1 232 ? -12.433 20.002 -11.404 1.00 47.19 232 ARG A N 1
ATOM 1919 C CA . ARG A 1 232 ? -11.548 21.184 -11.472 1.00 47.19 232 ARG A CA 1
ATOM 1920 C C . ARG A 1 232 ? -10.223 21.032 -10.718 1.00 47.19 232 ARG A C 1
ATOM 1922 O O . ARG A 1 232 ? -9.391 21.921 -10.831 1.00 47.19 232 ARG A O 1
ATOM 1929 N N . THR A 1 233 ? -9.982 19.914 -10.045 1.00 39.62 233 THR A N 1
ATOM 1930 C CA . THR A 1 233 ? -8.734 19.608 -9.325 1.00 39.62 233 THR A CA 1
ATOM 1931 C C . THR A 1 233 ? -8.612 18.090 -9.141 1.00 39.62 233 THR A C 1
ATOM 1933 O O . THR A 1 233 ? -9.643 17.408 -9.196 1.00 39.62 233 THR A O 1
ATOM 1936 N N . PRO A 1 234 ? -7.404 17.531 -8.913 1.00 39.47 234 PRO A N 1
ATOM 1937 C CA . PRO A 1 234 ? -7.293 16.178 -8.387 1.00 39.47 234 PRO A CA 1
ATOM 1938 C C . PRO A 1 234 ? -7.966 16.193 -7.013 1.00 39.47 234 PRO A C 1
ATOM 1940 O O . PRO A 1 234 ? -7.433 16.742 -6.052 1.00 39.47 234 PRO A O 1
ATOM 1943 N N . LEU A 1 235 ? -9.195 15.681 -6.939 1.00 45.41 235 LEU A N 1
ATOM 1944 C CA . LEU A 1 235 ? -9.869 15.468 -5.670 1.00 45.41 235 LEU A CA 1
ATOM 1945 C C . LEU A 1 235 ? -8.990 14.487 -4.885 1.00 45.41 235 LEU A C 1
ATOM 1947 O O . LEU A 1 235 ? -8.875 13.325 -5.275 1.00 45.41 235 LEU A O 1
ATOM 1951 N N . GLN A 1 236 ? -8.396 14.927 -3.775 1.00 43.47 236 GLN A N 1
ATOM 1952 C CA . GLN A 1 236 ? -8.092 14.004 -2.688 1.00 43.47 236 GLN A CA 1
ATOM 1953 C C . GLN A 1 236 ? -9.446 13.468 -2.223 1.00 43.47 236 GLN A C 1
ATOM 1955 O O . GLN A 1 236 ? -10.162 14.112 -1.459 1.00 43.47 236 GLN A O 1
ATOM 1960 N N . ALA A 1 237 ? -9.877 12.355 -2.813 1.00 42.09 237 ALA A N 1
ATOM 1961 C CA . ALA A 1 237 ? -11.161 11.760 -2.510 1.00 42.09 237 ALA A CA 1
ATOM 1962 C C . ALA A 1 237 ? -11.099 11.211 -1.082 1.00 42.09 237 ALA A C 1
ATOM 1964 O O . ALA A 1 237 ? -10.608 10.110 -0.843 1.00 42.09 237 ALA A O 1
ATOM 1965 N N . THR A 1 238 ? -11.622 11.972 -0.124 1.00 40.50 238 THR A N 1
ATOM 1966 C CA . THR A 1 238 ? -12.154 11.396 1.106 1.00 40.50 238 THR A CA 1
ATOM 1967 C C . THR A 1 238 ? -13.327 10.513 0.681 1.00 40.50 238 THR A C 1
ATOM 1969 O O . THR A 1 238 ? -14.415 10.982 0.351 1.00 40.50 238 THR A O 1
ATOM 1972 N N . GLY A 1 239 ? -13.057 9.217 0.523 1.00 41.06 239 GLY A N 1
ATOM 1973 C CA . GLY A 1 239 ? -14.028 8.250 0.030 1.00 41.06 239 GLY A CA 1
ATOM 1974 C C . GLY A 1 239 ? -15.204 8.123 0.992 1.00 41.06 239 GLY A C 1
ATOM 1975 O O . GLY A 1 239 ? -15.117 7.408 1.984 1.00 41.06 239 GLY A O 1
ATOM 1976 N N . TYR A 1 240 ? -16.316 8.788 0.691 1.00 40.66 240 TYR A N 1
ATOM 1977 C CA . TYR A 1 240 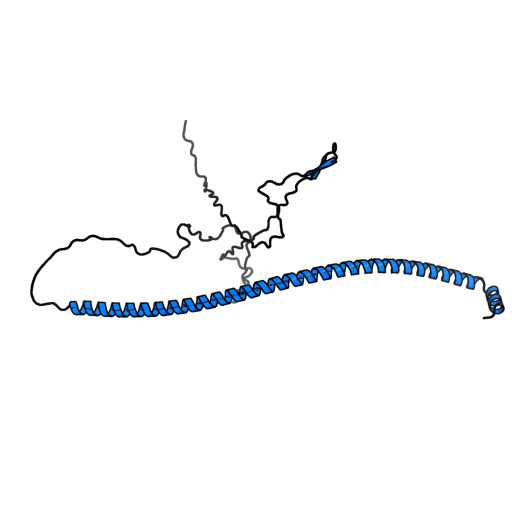? -17.605 8.448 1.279 1.00 40.66 240 TYR A CA 1
ATOM 1978 C C . TYR A 1 240 ? -18.204 7.288 0.481 1.00 40.66 240 TYR A C 1
ATOM 1980 O O . TYR A 1 240 ? -18.603 7.448 -0.674 1.00 40.66 240 TYR A O 1
ATOM 1988 N N . VAL A 1 241 ? -18.261 6.107 1.098 1.00 46.62 241 VAL A N 1
ATOM 1989 C CA . VAL A 1 241 ? -19.043 4.973 0.594 1.00 46.62 241 VAL A CA 1
ATOM 1990 C C . VAL A 1 241 ? -20.514 5.281 0.863 1.00 46.62 241 VAL A C 1
ATOM 1992 O O . VAL A 1 241 ? -20.942 5.338 2.013 1.00 46.62 241 VAL A O 1
ATOM 1995 N N . ARG A 1 242 ? -21.299 5.511 -0.193 1.00 38.16 242 ARG A N 1
ATOM 1996 C CA . ARG A 1 242 ? -22.756 5.645 -0.089 1.00 38.16 242 ARG A CA 1
ATOM 1997 C C . ARG A 1 242 ? -23.376 4.297 -0.447 1.00 38.16 242 ARG A C 1
ATOM 1999 O O . ARG A 1 242 ? -23.519 3.977 -1.621 1.00 38.16 242 ARG A O 1
ATOM 2006 N N . ALA A 1 243 ? -23.690 3.500 0.568 1.00 41.25 243 ALA A N 1
ATOM 2007 C CA . ALA A 1 243 ? -24.456 2.272 0.408 1.00 41.25 243 ALA A CA 1
ATOM 2008 C C . ALA A 1 243 ? 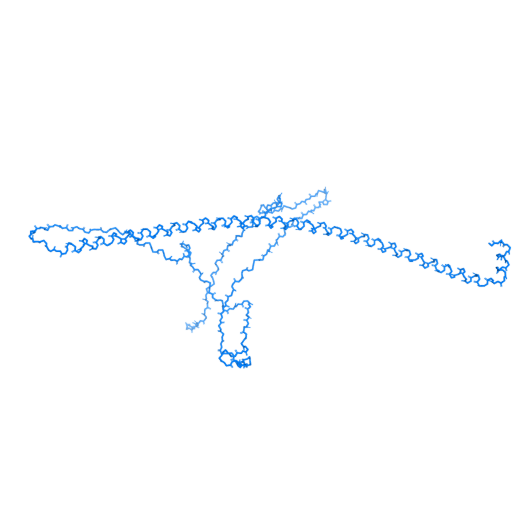-25.948 2.627 0.410 1.00 41.25 243 ALA A C 1
ATOM 2010 O O . ALA A 1 243 ? -26.462 3.157 1.393 1.00 41.25 243 ALA A O 1
ATOM 2011 N N . THR A 1 244 ? -26.642 2.369 -0.693 1.00 34.28 244 THR A N 1
ATOM 2012 C CA . THR A 1 244 ? -28.108 2.404 -0.743 1.00 34.28 244 THR A CA 1
ATOM 2013 C C . THR A 1 244 ? -28.604 0.967 -0.810 1.00 34.28 244 THR A C 1
ATOM 2015 O O . THR A 1 244 ? -28.439 0.317 -1.838 1.00 34.28 244 THR A O 1
ATOM 2018 N N . ALA A 1 245 ? -29.189 0.466 0.278 1.00 30.11 245 ALA A N 1
ATOM 2019 C CA . ALA A 1 245 ? -29.916 -0.797 0.259 1.00 30.11 245 ALA A CA 1
ATOM 2020 C C . ALA A 1 245 ? -31.244 -0.577 -0.481 1.00 30.11 245 ALA A C 1
ATOM 2022 O O . ALA A 1 245 ? -32.094 0.186 -0.021 1.00 30.11 245 ALA A O 1
ATOM 2023 N N . GLN A 1 246 ? -31.409 -1.204 -1.644 1.00 30.05 246 GLN A N 1
ATOM 2024 C CA . GLN A 1 246 ? -32.717 -1.371 -2.268 1.00 30.05 246 GLN A CA 1
ATOM 2025 C C . GLN A 1 246 ? -33.240 -2.738 -1.836 1.00 30.05 246 GLN A C 1
ATOM 2027 O O . GLN A 1 246 ? -32.709 -3.764 -2.252 1.00 30.05 246 GLN A O 1
ATOM 2032 N N . ASN A 1 247 ? -34.254 -2.752 -0.970 1.00 28.73 247 ASN A N 1
ATOM 2033 C CA . ASN A 1 247 ? -34.988 -3.977 -0.681 1.00 28.73 247 ASN A CA 1
ATOM 2034 C C . ASN A 1 247 ? -35.863 -4.294 -1.893 1.00 28.73 247 ASN A C 1
ATOM 2036 O O . ASN A 1 247 ? -36.844 -3.595 -2.151 1.00 28.73 247 ASN A O 1
ATOM 2040 N N . SER A 1 248 ? -35.493 -5.340 -2.622 1.00 30.59 248 SER A N 1
ATOM 2041 C CA . SER A 1 248 ? -36.362 -5.985 -3.602 1.00 30.59 248 SER A CA 1
ATOM 2042 C C . SER A 1 248 ? -37.036 -7.142 -2.877 1.00 30.59 248 SER A C 1
ATOM 2044 O O . SER A 1 248 ? -36.353 -8.044 -2.400 1.00 30.59 248 SER A O 1
ATOM 2046 N N . VAL A 1 249 ? -38.355 -7.076 -2.715 1.00 31.67 249 VAL A N 1
ATOM 2047 C CA . VAL A 1 249 ? -39.157 -8.202 -2.230 1.00 31.67 249 VAL A CA 1
ATOM 2048 C C . VAL A 1 249 ? -39.510 -9.037 -3.453 1.00 31.67 249 VAL A C 1
ATOM 2050 O O . VAL A 1 249 ? -40.261 -8.566 -4.305 1.00 31.67 249 VAL A O 1
ATOM 2053 N N . GLU A 1 250 ? -38.982 -10.253 -3.542 1.00 28.39 250 GLU A N 1
ATOM 2054 C CA . GLU A 1 250 ? -39.550 -11.293 -4.398 1.00 28.39 250 GLU A CA 1
ATOM 2055 C C . GLU A 1 250 ? -40.426 -12.193 -3.524 1.00 28.39 250 GLU A C 1
ATOM 2057 O O . GLU A 1 250 ? -40.019 -12.647 -2.456 1.00 28.39 250 GLU A O 1
ATOM 2062 N N . VAL A 1 251 ? -41.682 -12.338 -3.939 1.00 35.97 251 VAL A N 1
ATOM 2063 C CA . VAL A 1 251 ? -42.704 -13.145 -3.272 1.00 35.97 251 VAL A CA 1
ATOM 2064 C C . VAL A 1 251 ? -42.668 -14.549 -3.864 1.00 35.97 251 VAL A C 1
ATOM 2066 O O . VAL A 1 251 ? -42.730 -14.704 -5.084 1.00 35.97 251 VAL A O 1
ATOM 2069 N N . ASP A 1 252 ? -42.617 -15.554 -2.991 1.00 29.02 252 ASP A N 1
ATOM 2070 C CA . ASP A 1 252 ? -42.746 -16.970 -3.328 1.00 29.02 252 ASP A CA 1
ATOM 2071 C C . ASP A 1 252 ? -44.036 -17.260 -4.112 1.00 29.02 252 ASP A C 1
ATOM 2073 O O . ASP A 1 252 ? -45.140 -16.980 -3.643 1.00 29.02 252 ASP A O 1
ATOM 2077 N N . ASN A 1 253 ? -43.913 -17.923 -5.265 1.00 32.78 253 ASN A N 1
ATOM 2078 C CA . ASN A 1 253 ? -45.026 -18.621 -5.907 1.00 32.78 253 ASN A CA 1
ATOM 2079 C C . ASN A 1 253 ? -44.735 -20.127 -5.919 1.00 32.78 253 ASN A C 1
ATOM 2081 O O . ASN A 1 253 ? -43.979 -20.627 -6.748 1.00 32.78 253 ASN A O 1
ATOM 2085 N N . ASN A 1 254 ? -45.366 -20.855 -4.996 1.00 33.34 254 ASN A N 1
ATOM 2086 C CA . ASN A 1 254 ? -45.409 -22.318 -4.981 1.00 33.34 254 ASN A CA 1
ATOM 2087 C C . ASN A 1 254 ? -46.620 -22.802 -5.815 1.00 33.34 254 ASN A C 1
ATOM 2089 O O . ASN A 1 254 ? -47.737 -22.343 -5.557 1.00 33.34 254 ASN A O 1
ATOM 2093 N N . PRO A 1 255 ? -46.472 -23.713 -6.798 1.00 37.59 255 PRO A N 1
ATOM 2094 C CA . PRO A 1 255 ? -47.578 -24.116 -7.658 1.00 37.59 255 PRO A CA 1
ATOM 2095 C C . PRO A 1 255 ? -48.361 -25.283 -7.041 1.00 37.59 255 PRO A C 1
ATOM 2097 O O . PRO A 1 255 ? -47.890 -26.420 -7.034 1.00 37.59 255 PRO A O 1
ATOM 2100 N N . LYS A 1 256 ? -49.599 -25.048 -6.585 1.00 33.53 256 LYS A N 1
ATOM 2101 C CA . LYS A 1 256 ? -50.574 -26.131 -6.361 1.00 33.53 256 LYS A CA 1
ATOM 2102 C C . LYS A 1 256 ? -51.982 -25.770 -6.849 1.00 33.53 256 LYS A C 1
ATOM 2104 O O . LYS A 1 256 ? -52.671 -24.955 -6.257 1.00 33.53 256 LYS A O 1
ATOM 2109 N N . GLN A 1 257 ? -52.370 -26.504 -7.896 1.00 33.09 257 GLN A N 1
ATOM 2110 C CA . GLN A 1 257 ? -53.715 -26.989 -8.238 1.00 33.09 257 GLN A CA 1
ATOM 2111 C C . GLN A 1 257 ? -54.798 -25.964 -8.625 1.00 33.09 257 GLN A C 1
ATOM 2113 O O . GLN A 1 257 ? -55.544 -25.464 -7.794 1.00 33.09 257 GLN A O 1
ATOM 2118 N N . LEU A 1 258 ? -54.983 -25.795 -9.940 1.00 30.78 258 LEU A N 1
ATOM 2119 C CA . LEU A 1 258 ? -56.252 -25.381 -10.543 1.00 30.78 258 LEU A CA 1
ATOM 2120 C C . LEU A 1 258 ? -56.986 -26.632 -11.044 1.00 30.78 258 LEU A C 1
ATOM 2122 O O . LEU A 1 258 ? -56.680 -27.176 -12.103 1.00 30.78 258 LEU A O 1
ATOM 2126 N N . SER A 1 259 ? -57.953 -27.098 -10.256 1.00 31.38 259 SER A N 1
ATOM 2127 C CA . SER A 1 259 ? -59.034 -27.964 -10.720 1.00 31.38 259 SER A CA 1
ATOM 2128 C C . SER A 1 259 ? -60.030 -27.122 -11.522 1.00 31.38 259 SER A C 1
ATOM 2130 O O . SER A 1 259 ? -60.689 -26.247 -10.962 1.00 31.38 259 SER A O 1
ATOM 2132 N N . LEU A 1 260 ? -60.147 -27.386 -12.823 1.00 32.75 260 LEU A N 1
ATOM 2133 C CA . LEU A 1 260 ? -61.224 -26.868 -13.665 1.00 32.75 260 LEU A CA 1
ATOM 2134 C C . LEU A 1 260 ? -62.505 -27.667 -13.388 1.00 32.75 260 LEU A C 1
ATOM 2136 O O . LEU A 1 260 ? -62.602 -28.842 -13.741 1.00 32.75 260 LEU A O 1
ATOM 2140 N N . SER A 1 261 ? -63.496 -27.022 -12.777 1.00 31.08 261 SER A N 1
ATOM 2141 C CA . SER A 1 261 ? -64.890 -27.455 -12.793 1.00 31.08 261 SER A CA 1
ATOM 2142 C C . SER A 1 261 ? -65.719 -26.502 -13.662 1.00 31.08 261 SER A C 1
ATOM 2144 O O . SER A 1 261 ? -65.841 -25.324 -13.356 1.00 31.08 261 SER A O 1
ATOM 2146 N N . ARG A 1 262 ? -66.291 -27.085 -14.725 1.00 33.84 262 ARG A N 1
ATOM 2147 C CA . ARG A 1 262 ? -67.576 -26.783 -15.391 1.00 33.84 262 ARG A CA 1
ATOM 2148 C C . ARG A 1 262 ? -67.869 -25.334 -15.819 1.00 33.84 262 ARG A C 1
ATOM 2150 O O . ARG A 1 262 ? -68.159 -24.473 -14.997 1.00 33.84 262 ARG A O 1
ATOM 2157 N N . ASN A 1 263 ? -68.011 -25.145 -17.130 1.00 34.53 263 ASN A N 1
ATOM 2158 C CA . ASN A 1 263 ? -69.298 -25.362 -17.809 1.00 34.53 263 ASN A CA 1
ATOM 2159 C C . ASN A 1 263 ? -69.067 -25.994 -19.179 1.00 34.53 263 ASN A C 1
ATOM 2161 O O . ASN A 1 263 ? -68.031 -25.660 -19.793 1.00 34.53 263 ASN A O 1
#

pLDDT: mean 76.25, std 23.16, range [28.39, 98.44]